Protein AF-0000000087148658 (afdb_homodimer)

Structure (mmCIF, N/CA/C/O backbone):
data_AF-0000000087148658-model_v1
#
loop_
_entity.id
_entity.type
_entity.pdbx_description
1 polymer 'TlpA family protein disulfide reductase'
#
loop_
_atom_site.group_PDB
_atom_site.id
_atom_site.type_symbol
_atom_site.label_atom_id
_atom_site.label_alt_id
_atom_site.label_comp_id
_atom_site.label_asym_id
_atom_site.label_entity_id
_atom_site.label_seq_id
_atom_site.pdbx_PDB_ins_code
_atom_site.Cartn_x
_atom_site.Cartn_y
_atom_site.Cartn_z
_atom_site.occupancy
_atom_site.B_iso_or_equiv
_atom_site.auth_seq_id
_atom_site.auth_comp_id
_atom_site.auth_asym_id
_atom_site.auth_atom_id
_atom_site.pdbx_PDB_model_num
ATOM 1 N N . MET A 1 1 ? 109.188 39.156 9.914 1 23.53 1 MET A N 1
ATOM 2 C CA . MET A 1 1 ? 108.938 38.531 8.625 1 23.53 1 MET A CA 1
ATOM 3 C C . MET A 1 1 ? 107.438 38.281 8.477 1 23.53 1 MET A C 1
ATOM 5 O O . MET A 1 1 ? 106.688 38.312 9.461 1 23.53 1 MET A O 1
ATOM 9 N N . PRO A 1 2 ? 106.938 37.406 7.441 1 28.38 2 PRO A N 1
ATOM 10 C CA . PRO A 1 2 ? 105.875 37.219 6.473 1 28.38 2 PRO A CA 1
ATOM 11 C C . PRO A 1 2 ? 104.625 36.5 7.074 1 28.38 2 PRO A C 1
ATOM 13 O O . PRO A 1 2 ? 104.75 35.344 7.516 1 28.38 2 PRO A O 1
ATOM 16 N N . SER A 1 3 ? 103.875 37.188 7.988 1 29.77 3 SER A N 1
ATOM 17 C CA . SER A 1 3 ? 102.625 36.812 8.656 1 29.77 3 SER A CA 1
ATOM 18 C C . SER A 1 3 ? 101.562 36.281 7.664 1 29.77 3 SER A C 1
ATOM 20 O O . SER A 1 3 ? 101.125 37.031 6.781 1 29.77 3 SER A O 1
ATOM 22 N N . ARG A 1 4 ? 101.75 35.031 7.32 1 24.62 4 ARG A N 1
ATOM 23 C CA . ARG A 1 4 ? 101.188 34.219 6.27 1 24.62 4 ARG A CA 1
ATOM 24 C C . ARG A 1 4 ? 99.688 34.438 6.203 1 24.62 4 ARG A C 1
ATOM 26 O O . ARG A 1 4 ? 99.062 34.875 7.172 1 24.62 4 ARG A O 1
ATOM 33 N N . GLN A 1 5 ? 98.75 33.656 5.41 1 23.39 5 GLN A N 1
ATOM 34 C CA . GLN A 1 5 ? 97.938 33.469 4.227 1 23.39 5 GLN A CA 1
ATOM 35 C C . GLN A 1 5 ? 96.5 33.219 4.613 1 23.39 5 GLN A C 1
ATOM 37 O O . GLN A 1 5 ? 95.562 33.625 3.895 1 23.39 5 GLN A O 1
ATOM 42 N N . ARG A 1 6 ? 96.062 32.469 5.832 1 26.97 6 ARG A N 1
ATOM 43 C CA . ARG A 1 6 ? 95.125 31.406 5.441 1 26.97 6 ARG A CA 1
ATOM 44 C C . ARG A 1 6 ? 93.812 31.969 4.988 1 26.97 6 ARG A C 1
ATOM 46 O O . ARG A 1 6 ? 93.25 32.906 5.605 1 26.97 6 ARG A O 1
ATOM 53 N N . ARG A 1 7 ? 93.062 31.406 3.859 1 26.7 7 ARG A N 1
ATOM 54 C CA . ARG A 1 7 ? 92.125 31.281 2.748 1 26.7 7 ARG A CA 1
ATOM 55 C C . ARG A 1 7 ? 90.75 31 3.25 1 26.7 7 ARG A C 1
ATOM 57 O O . ARG A 1 7 ? 90.438 29.875 3.664 1 26.7 7 ARG A O 1
ATOM 64 N N . LEU A 1 8 ? 90.125 31.781 4.199 1 27.83 8 LEU A N 1
ATOM 65 C CA . LEU A 1 8 ? 88.812 31.469 4.777 1 27.83 8 LEU A CA 1
ATOM 66 C C . LEU A 1 8 ? 87.75 31.328 3.688 1 27.83 8 LEU A C 1
ATOM 68 O O . LEU A 1 8 ? 87.375 32.312 3.055 1 27.83 8 LEU A O 1
ATOM 72 N N . LEU A 1 9 ? 87.938 30.297 2.748 1 26.67 9 LEU A N 1
ATOM 73 C CA . LEU A 1 9 ? 87.062 29.984 1.62 1 26.67 9 LEU A CA 1
ATOM 74 C C . LEU A 1 9 ? 85.688 29.672 2.098 1 26.67 9 LEU A C 1
ATOM 76 O O . LEU A 1 9 ? 85.438 28.703 2.846 1 26.67 9 LEU A O 1
ATOM 80 N N . LEU A 1 10 ? 84.812 30.641 2.529 1 32.16 10 LEU A N 1
ATOM 81 C CA . LEU A 1 10 ? 83.375 30.609 2.908 1 32.16 10 LEU A CA 1
ATOM 82 C C . LEU A 1 10 ? 82.562 29.938 1.829 1 32.16 10 LEU A C 1
ATOM 84 O O . LEU A 1 10 ? 82.5 30.391 0.688 1 32.16 10 LEU A O 1
ATOM 88 N N . GLY A 1 11 ? 82.438 28.531 1.827 1 26.48 11 GLY A N 1
ATOM 89 C CA . GLY A 1 11 ? 81.75 27.531 1.021 1 26.48 11 GLY A CA 1
ATOM 90 C C . GLY A 1 11 ? 80.312 27.844 0.807 1 26.48 11 GLY A C 1
ATOM 91 O O . GLY A 1 11 ? 79.625 28.297 1.724 1 26.48 11 GLY A O 1
ATOM 92 N N . ALA A 1 12 ? 79.75 28.031 -0.453 1 29.56 12 ALA A N 1
ATOM 93 C CA . ALA A 1 12 ? 78.625 28.344 -1.278 1 29.56 12 ALA A CA 1
ATOM 94 C C . ALA A 1 12 ? 77.562 27.266 -1.159 1 29.56 12 ALA A C 1
ATOM 96 O O . ALA A 1 12 ? 76.688 27.125 -2.041 1 29.56 12 ALA A O 1
ATOM 97 N N . ILE A 1 13 ? 77.312 26.484 -0.02 1 30.09 13 ILE A N 1
ATOM 98 C CA . ILE A 1 13 ? 76.438 25.297 -0.227 1 30.09 13 ILE A CA 1
ATOM 99 C C . ILE A 1 13 ? 75.062 25.719 -0.64 1 30.09 13 ILE A C 1
ATOM 101 O O . ILE A 1 13 ? 74.375 26.391 0.122 1 30.09 13 ILE A O 1
ATOM 105 N N . GLY A 1 14 ? 74.75 26.109 -1.916 1 28.41 14 GLY A N 1
ATOM 106 C CA . GLY A 1 14 ? 73.5 26.422 -2.535 1 28.41 14 GLY A CA 1
ATOM 107 C C . GLY A 1 14 ? 72.5 25.281 -2.463 1 28.41 14 GLY A C 1
ATOM 108 O O . GLY A 1 14 ? 72.688 24.25 -3.109 1 28.41 14 GLY A O 1
ATOM 109 N N . THR A 1 15 ? 72.125 24.766 -1.276 1 30.22 15 THR A N 1
ATOM 110 C CA . THR A 1 15 ? 71.188 23.625 -1.171 1 30.22 15 THR A CA 1
ATOM 111 C C . THR A 1 15 ? 69.938 23.844 -1.975 1 30.22 15 THR A C 1
ATOM 113 O O . THR A 1 15 ? 69.25 24.844 -1.779 1 30.22 15 THR A O 1
ATOM 116 N N . ALA A 1 16 ? 69.875 23.25 -3.191 1 28.77 16 ALA A N 1
ATOM 117 C CA . ALA A 1 16 ? 68.812 22.984 -4.18 1 28.77 16 ALA A CA 1
ATOM 118 C C . ALA A 1 16 ? 67.562 22.391 -3.52 1 28.77 16 ALA A C 1
ATOM 120 O O . ALA A 1 16 ? 67.625 21.281 -2.965 1 28.77 16 ALA A O 1
ATOM 121 N N . ILE A 1 17 ? 66.688 23.188 -2.852 1 32.25 17 ILE A N 1
ATOM 122 C CA . ILE A 1 17 ? 65.438 22.828 -2.26 1 32.25 17 ILE A CA 1
ATOM 123 C C . ILE A 1 17 ? 64.5 22.203 -3.32 1 32.25 17 ILE A C 1
ATOM 125 O O . ILE A 1 17 ? 64.188 22.859 -4.312 1 32.25 17 ILE A O 1
ATOM 129 N N . GLY A 1 18 ? 64.75 20.906 -3.711 1 27.28 18 GLY A N 1
ATOM 130 C CA . GLY A 1 18 ? 63.875 20.094 -4.566 1 27.28 18 GLY A CA 1
ATOM 131 C C . GLY A 1 18 ? 62.406 20.188 -4.195 1 27.28 18 GLY A C 1
ATOM 132 O O . GLY A 1 18 ? 62.062 20.297 -3.016 1 27.28 18 GLY A O 1
ATOM 133 N N . GLY A 1 19 ? 61.531 20.703 -5.121 1 29.55 19 GLY A N 1
ATOM 134 C CA . GLY A 1 19 ? 60.094 20.922 -5.293 1 29.55 19 GLY A CA 1
ATOM 135 C C . GLY A 1 19 ? 59.281 19.656 -5.117 1 29.55 19 GLY A C 1
ATOM 136 O O . GLY A 1 19 ? 59.375 18.734 -5.922 1 29.55 19 GLY A O 1
ATOM 137 N N . SER A 1 20 ? 59.219 19.016 -3.971 1 31.42 20 SER A N 1
ATOM 138 C CA . SER A 1 20 ? 58.344 17.859 -3.805 1 31.42 20 SER A CA 1
ATOM 139 C C . SER A 1 20 ? 56.938 18.188 -4.219 1 31.42 20 SER A C 1
ATOM 141 O O . SER A 1 20 ? 56.312 19.141 -3.715 1 31.42 20 SER A O 1
ATOM 143 N N . ILE A 1 21 ? 56.594 18.078 -5.539 1 32.38 21 ILE A N 1
ATOM 144 C CA . ILE A 1 21 ? 55.25 18.094 -6.047 1 32.38 21 ILE A CA 1
ATOM 145 C C . ILE A 1 21 ? 54.375 17.141 -5.227 1 32.38 21 ILE A C 1
ATOM 147 O O . ILE A 1 21 ? 54.719 15.953 -5.082 1 32.38 21 ILE A O 1
ATOM 151 N N . ALA A 1 22 ? 53.688 17.656 -4.215 1 31.97 22 ALA A N 1
ATOM 152 C CA . ALA A 1 22 ? 52.562 17.109 -3.459 1 31.97 22 ALA A CA 1
ATOM 153 C C . ALA A 1 22 ? 51.594 16.406 -4.383 1 31.97 22 ALA A C 1
ATOM 155 O O . ALA A 1 22 ? 51.031 17.016 -5.301 1 31.97 22 ALA A O 1
ATOM 156 N N . GLY A 1 23 ? 51.875 15.141 -4.828 1 30.88 23 GLY A N 1
ATOM 157 C CA . GLY A 1 23 ? 50.844 14.328 -5.469 1 30.88 23 GLY A CA 1
ATOM 158 C C . GLY A 1 23 ? 49.5 14.414 -4.789 1 30.88 23 GLY A C 1
ATOM 159 O O . GLY A 1 23 ? 49.406 14.414 -3.561 1 30.88 23 GLY A O 1
ATOM 160 N N . CYS A 1 24 ? 48.594 15.141 -5.406 1 32 24 CYS A N 1
ATOM 161 C CA . CYS A 1 24 ? 47.156 15.188 -5.094 1 32 24 CYS A CA 1
ATOM 162 C C . CYS A 1 24 ? 46.594 13.781 -4.863 1 32 24 CYS A C 1
ATOM 164 O O . CYS A 1 24 ? 46.656 12.93 -5.754 1 32 24 CYS A O 1
ATOM 166 N N . LEU A 1 25 ? 46.844 13.18 -3.668 1 32.34 25 LEU A N 1
ATOM 167 C CA . LEU A 1 25 ? 46.062 12 -3.291 1 32.34 25 LEU A CA 1
ATOM 168 C C . LEU A 1 25 ? 44.625 12.156 -3.705 1 32.34 25 LEU A C 1
ATOM 170 O O . LEU A 1 25 ? 43.969 13.125 -3.314 1 32.34 25 LEU A O 1
ATOM 174 N N . GLY A 1 26 ? 44.312 11.883 -4.977 1 34.19 26 GLY A N 1
ATOM 175 C CA . GLY A 1 26 ? 42.938 11.617 -5.355 1 34.19 26 GLY A CA 1
ATOM 176 C C . GLY A 1 26 ? 42.188 10.758 -4.348 1 34.19 26 GLY A C 1
ATOM 177 O O . GLY A 1 26 ? 42.625 9.648 -4.035 1 34.19 26 GLY A O 1
ATOM 178 N N . GLY A 1 27 ? 41.688 11.312 -3.27 1 34.91 27 GLY A N 1
ATOM 179 C CA . GLY A 1 27 ? 40.781 10.555 -2.414 1 34.91 27 GLY A CA 1
ATOM 18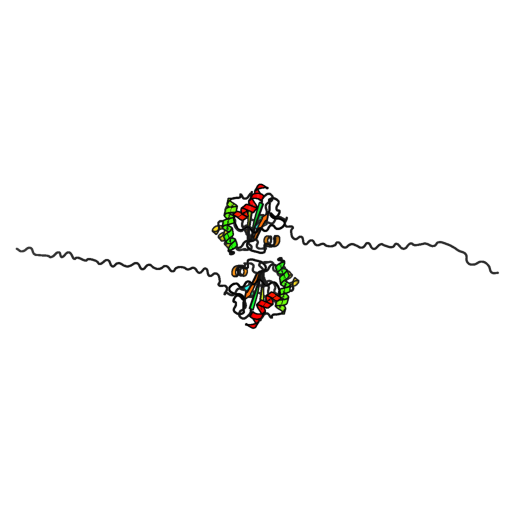0 C C . GLY A 1 27 ? 39.75 9.75 -3.191 1 34.91 27 GLY A C 1
ATOM 181 O O . GLY A 1 27 ? 39.406 10.109 -4.316 1 34.91 27 GLY A O 1
ATOM 182 N N . PRO A 1 28 ? 39.812 8.367 -3.033 1 34.81 28 PRO A N 1
ATOM 183 C CA . PRO A 1 28 ? 38.719 7.598 -3.676 1 34.81 28 PRO A CA 1
ATOM 184 C C . PRO A 1 28 ? 37.375 8.242 -3.516 1 34.81 28 PRO A C 1
ATOM 186 O O . PRO A 1 28 ? 37.125 8.969 -2.545 1 34.81 28 PRO A O 1
ATOM 189 N N . SER A 1 29 ? 36.875 8.797 -4.613 1 36.47 29 SER A N 1
ATOM 190 C CA . SER A 1 29 ? 35.438 9.062 -4.652 1 36.47 29 SER A CA 1
ATOM 191 C C . SER A 1 29 ? 34.625 7.906 -4.047 1 36.47 29 SER A C 1
ATOM 193 O O . SER A 1 29 ? 34.719 6.77 -4.523 1 36.47 29 SER A O 1
ATOM 195 N N . ALA A 1 30 ? 34.469 7.895 -2.756 1 33.44 30 ALA A N 1
ATOM 196 C CA . ALA A 1 30 ? 33.438 7.016 -2.207 1 33.44 30 ALA A CA 1
ATOM 197 C C . ALA A 1 30 ? 32.156 7.105 -3.018 1 33.44 30 ALA A C 1
ATOM 199 O O . ALA A 1 30 ? 31.391 8.062 -2.873 1 33.44 30 ALA A O 1
ATOM 200 N N . GLY A 1 31 ? 32.188 6.859 -4.32 1 34.28 31 GLY A N 1
ATOM 201 C CA . GLY A 1 31 ? 30.875 6.574 -4.852 1 34.28 31 GLY A CA 1
ATOM 202 C C . GLY A 1 31 ? 30.109 5.562 -4.023 1 34.28 31 GLY A C 1
ATOM 203 O O . GLY A 1 31 ? 30.469 4.383 -3.986 1 34.28 31 GLY A O 1
ATOM 204 N N . GLY A 1 32 ? 29.812 5.895 -2.844 1 34.09 32 GLY A N 1
ATOM 205 C CA . GLY A 1 32 ? 28.844 5.043 -2.18 1 34.09 32 GLY A CA 1
ATOM 206 C C . GLY A 1 32 ? 27.688 4.621 -3.086 1 34.09 32 GLY A C 1
ATOM 207 O O . GLY A 1 32 ? 26.875 5.453 -3.48 1 34.09 32 GLY A O 1
ATOM 208 N N . SER A 1 33 ? 27.891 3.678 -3.971 1 35.06 33 SER A N 1
ATOM 209 C CA . SER A 1 33 ? 26.75 2.963 -4.516 1 35.06 33 SER A CA 1
ATOM 210 C C . SER A 1 33 ? 25.75 2.607 -3.422 1 35.06 33 SER A C 1
ATOM 212 O O . SER A 1 33 ? 26.062 1.864 -2.492 1 35.06 33 SER A O 1
ATOM 214 N N . THR A 1 34 ? 25.031 3.486 -2.977 1 36.75 34 THR A N 1
ATOM 215 C CA . THR A 1 34 ? 23.891 2.945 -2.252 1 36.75 34 THR A CA 1
ATOM 216 C C . THR A 1 34 ? 23.406 1.652 -2.898 1 36.75 34 THR A C 1
ATOM 218 O O . THR A 1 34 ? 23.047 1.639 -4.078 1 36.75 34 THR A O 1
ATOM 221 N N . ASP A 1 35 ? 24.016 0.509 -2.715 1 35.97 35 ASP A N 1
ATOM 222 C CA . ASP A 1 35 ? 23.547 -0.838 -3.018 1 35.97 35 ASP A CA 1
ATOM 223 C C . ASP A 1 35 ? 22.031 -0.939 -2.848 1 35.97 35 ASP A C 1
ATOM 225 O O . ASP A 1 35 ? 21.531 -1.084 -1.728 1 35.97 35 ASP A O 1
ATOM 229 N N . THR A 1 36 ? 21.266 -0.006 -3.326 1 41.81 36 THR A N 1
ATOM 230 C CA . THR A 1 36 ? 19.891 -0.479 -3.529 1 41.81 36 THR A CA 1
ATOM 231 C C . THR A 1 36 ? 19.891 -1.931 -4 1 41.81 36 THR A C 1
ATOM 233 O O . THR A 1 36 ? 20.609 -2.285 -4.941 1 41.81 36 THR A O 1
ATOM 236 N N . GLY A 1 37 ? 19.906 -2.904 -3.18 1 43.38 37 GLY A N 1
ATOM 237 C CA . GLY A 1 37 ? 19.734 -4.262 -3.666 1 43.38 37 GLY A CA 1
ATOM 238 C C . GLY A 1 37 ? 19.25 -4.324 -5.105 1 43.38 37 GLY A C 1
ATOM 239 O O . GLY A 1 37 ? 18.344 -3.598 -5.492 1 43.38 37 GLY A O 1
ATOM 240 N N . THR A 1 38 ? 20.094 -4.602 -6.074 1 52.31 38 THR A N 1
ATOM 241 C CA . THR A 1 38 ? 19.781 -4.832 -7.48 1 52.31 38 THR A CA 1
ATOM 242 C C . THR A 1 38 ? 18.578 -5.758 -7.629 1 52.31 38 THR A C 1
ATOM 244 O O . THR A 1 38 ? 18.359 -6.645 -6.797 1 52.31 38 THR A O 1
ATOM 247 N N . ASP A 1 39 ? 17.547 -5.32 -8.375 1 62.59 39 ASP A N 1
ATOM 248 C CA . ASP A 1 39 ? 16.391 -6.113 -8.789 1 62.59 39 ASP A CA 1
ATOM 249 C C . ASP A 1 39 ? 16.781 -7.574 -9.008 1 62.59 39 ASP A C 1
ATOM 251 O O . ASP A 1 39 ? 15.914 -8.445 -9.102 1 62.59 39 ASP A O 1
ATOM 255 N N . ASP A 1 40 ? 18.094 -7.848 -8.789 1 71.69 40 ASP A N 1
ATOM 256 C CA . ASP A 1 40 ? 18.469 -9.188 -9.219 1 71.69 40 ASP A CA 1
ATOM 257 C C . ASP A 1 40 ? 18.734 -10.102 -8.023 1 71.69 40 ASP A C 1
ATOM 259 O O . ASP A 1 40 ? 18.859 -11.312 -8.18 1 71.69 40 ASP A O 1
ATOM 263 N N . GLU A 1 41 ? 18.766 -9.531 -6.879 1 82.94 41 GLU A N 1
ATOM 264 C CA . GLU A 1 41 ? 18.953 -10.383 -5.711 1 82.94 41 GLU A CA 1
ATOM 265 C C . GLU A 1 41 ? 17.672 -11.125 -5.355 1 82.94 41 GLU A C 1
ATOM 267 O O . GLU A 1 41 ? 16.594 -10.539 -5.348 1 82.94 41 GLU A O 1
ATOM 272 N N . PRO A 1 42 ? 17.906 -12.43 -5.156 1 93.62 42 PRO A N 1
ATOM 273 C CA . PRO A 1 42 ? 16.719 -13.188 -4.801 1 93.62 42 PRO A CA 1
ATOM 274 C C . PRO A 1 42 ? 16.031 -12.68 -3.531 1 93.62 42 PRO A C 1
ATOM 276 O O . PRO A 1 42 ? 16.719 -12.289 -2.578 1 93.62 42 PRO A O 1
ATOM 279 N N . LEU A 1 43 ? 14.773 -12.523 -3.551 1 97.38 43 LEU A N 1
ATOM 280 C CA . LEU A 1 43 ? 13.961 -12.133 -2.408 1 97.38 43 LEU A CA 1
ATOM 281 C C . LEU A 1 43 ? 12.977 -13.234 -2.033 1 97.38 43 LEU A C 1
ATOM 283 O O . LEU A 1 43 ? 12.297 -13.789 -2.902 1 97.38 43 LEU A O 1
ATOM 287 N N . SER A 1 44 ? 12.977 -13.633 -0.734 1 98.44 44 SER A N 1
ATOM 288 C CA . SER A 1 44 ? 12.039 -14.609 -0.185 1 98.44 44 SER A CA 1
ATOM 289 C C . SER A 1 44 ? 11.25 -14.016 0.981 1 98.44 44 SER A C 1
ATOM 291 O O . SER A 1 44 ? 11.773 -13.195 1.736 1 98.44 44 SER A O 1
ATOM 293 N N . LEU A 1 45 ? 10.023 -14.359 1.059 1 98.56 45 LEU A N 1
ATOM 294 C CA . LEU A 1 45 ? 9.133 -13.898 2.119 1 98.56 45 LEU A CA 1
ATOM 295 C C . LEU A 1 45 ? 8.406 -15.07 2.77 1 98.56 45 LEU A C 1
ATOM 297 O O . LEU A 1 45 ? 8.258 -16.125 2.156 1 98.56 45 LEU A O 1
ATOM 301 N N . PRO A 1 46 ? 7.992 -14.883 4.016 1 98 46 PRO A N 1
ATOM 302 C CA . PRO A 1 46 ? 7.352 -16 4.715 1 98 46 PRO A CA 1
ATOM 303 C C . PRO A 1 46 ? 5.957 -16.312 4.176 1 98 46 PRO A C 1
ATOM 305 O O . PRO A 1 46 ? 5.176 -15.398 3.902 1 98 46 PRO A O 1
ATOM 308 N N . SER A 1 47 ? 5.648 -17.594 4 1 98.19 47 SER A N 1
ATOM 309 C CA . SER A 1 47 ? 4.316 -18.047 3.594 1 98.19 47 SER A CA 1
ATOM 310 C C . SER A 1 47 ? 3.279 -17.719 4.664 1 98.19 47 SER A C 1
ATOM 312 O O . SER A 1 47 ? 3.535 -17.906 5.855 1 98.19 47 SER A O 1
ATOM 314 N N . ALA A 1 48 ? 2.176 -17.203 4.242 1 96.88 48 ALA A N 1
ATOM 315 C CA . ALA A 1 48 ? 1.08 -16.922 5.164 1 96.88 48 ALA A CA 1
ATOM 316 C C . ALA A 1 48 ? 0.217 -18.156 5.391 1 96.88 48 ALA A C 1
ATOM 318 O O . ALA A 1 48 ? -0.39 -18.312 6.453 1 96.88 48 ALA A O 1
ATOM 319 N N . VAL A 1 49 ? 0.119 -18.938 4.379 1 94.75 49 VAL A N 1
ATOM 320 C CA . VAL A 1 49 ? -0.726 -20.141 4.41 1 94.75 49 VAL A CA 1
ATOM 321 C C . VAL A 1 49 ? 0.121 -21.375 4.145 1 94.75 49 VAL A C 1
ATOM 323 O O . VAL A 1 49 ? 0.812 -21.453 3.125 1 94.75 49 VAL A O 1
ATOM 326 N N . THR A 1 50 ? 0.079 -22.359 4.984 1 89.44 50 THR A N 1
ATOM 327 C CA . THR A 1 50 ? 0.953 -23.516 4.891 1 89.44 50 THR A CA 1
ATOM 328 C C . THR A 1 50 ? 0.138 -24.812 4.887 1 89.44 50 THR A C 1
ATOM 330 O O . THR A 1 50 ? 0.661 -25.891 5.199 1 89.44 50 THR A O 1
ATOM 333 N N . ARG A 1 51 ? -0.892 -24.797 4.375 1 87.38 51 ARG A N 1
ATOM 334 C CA . ARG A 1 51 ? -1.733 -26 4.355 1 87.38 51 ARG A CA 1
ATOM 335 C C . ARG A 1 51 ? -1.708 -26.656 2.984 1 87.38 51 ARG A C 1
ATOM 337 O O . ARG A 1 51 ? -1.481 -26 1.971 1 87.38 51 ARG A O 1
ATOM 344 N N . GLY A 1 52 ? -1.868 -27.953 2.994 1 89 52 GLY A N 1
ATOM 345 C CA . GLY A 1 52 ? -1.899 -28.703 1.74 1 89 52 GLY A CA 1
ATOM 346 C C . GLY A 1 52 ? -0.577 -28.672 0.998 1 89 52 GLY A C 1
ATOM 347 O O . GLY A 1 52 ? 0.472 -28.953 1.577 1 89 52 GLY A O 1
ATOM 348 N N . GLU A 1 53 ? -0.698 -28.266 -0.349 1 90.19 53 GLU A N 1
ATOM 349 C CA . GLU A 1 53 ? 0.487 -28.266 -1.202 1 90.19 53 GLU A CA 1
ATOM 350 C C . GLU A 1 53 ? 1.198 -26.906 -1.146 1 90.19 53 GLU A C 1
ATOM 352 O O . GLU A 1 53 ? 2.201 -26.703 -1.832 1 90.19 53 GLU A O 1
ATOM 357 N N . LEU A 1 54 ? 0.695 -26.062 -0.334 1 94.75 54 LEU A N 1
ATOM 358 C CA . LEU A 1 54 ? 1.315 -24.75 -0.224 1 94.75 54 LEU A CA 1
ATOM 359 C C . LEU A 1 54 ? 2.59 -24.812 0.612 1 94.75 54 LEU A C 1
ATOM 361 O O . LEU A 1 54 ? 2.684 -25.625 1.544 1 94.75 54 LEU A O 1
ATOM 365 N N . PRO A 1 55 ? 3.559 -24.031 0.237 1 93.5 55 PRO A N 1
ATOM 366 C CA . PRO A 1 55 ? 4.867 -24.109 0.894 1 93.5 55 PRO A CA 1
ATOM 367 C C . PRO A 1 55 ? 4.812 -23.703 2.361 1 93.5 55 PRO A C 1
ATOM 369 O O . PRO A 1 55 ? 3.982 -22.875 2.744 1 93.5 55 PRO A O 1
ATOM 372 N N . ASP A 1 56 ? 5.777 -24.344 3.059 1 92.44 56 ASP A N 1
ATOM 373 C CA . ASP A 1 56 ? 6.031 -23.938 4.438 1 92.44 56 ASP A CA 1
ATOM 374 C C . ASP A 1 56 ? 7.309 -23.109 4.543 1 92.44 56 ASP A C 1
ATOM 376 O O . ASP A 1 56 ? 8.25 -23.312 3.779 1 92.44 56 ASP A O 1
ATOM 380 N N . GLY A 1 57 ? 7.312 -22.109 5.266 1 94.56 57 GLY A N 1
ATOM 381 C CA . GLY A 1 57 ? 8.5 -21.297 5.434 1 94.56 57 GLY A CA 1
ATOM 382 C C . GLY A 1 57 ? 8.586 -20.141 4.445 1 94.56 57 GLY A C 1
ATOM 383 O O . GLY A 1 57 ? 7.586 -19.484 4.164 1 94.56 57 GLY A O 1
ATOM 384 N N . GLU A 1 58 ? 9.82 -19.969 3.91 1 97.12 58 GLU A N 1
ATOM 385 C CA . GLU A 1 58 ? 10.055 -18.844 3.006 1 97.12 58 GLU A CA 1
ATOM 386 C C . GLU A 1 58 ? 9.75 -19.219 1.562 1 97.12 58 GLU A C 1
ATOM 388 O O . GLU A 1 58 ? 10.055 -20.328 1.13 1 97.12 58 GLU A O 1
ATOM 393 N N . VAL A 1 59 ? 9.18 -18.375 0.846 1 98.06 59 VAL A N 1
ATOM 394 C CA . VAL A 1 59 ? 8.875 -18.547 -0.569 1 98.06 59 VAL A CA 1
ATOM 395 C C . VAL A 1 59 ? 9.711 -17.578 -1.401 1 98.06 59 VAL A C 1
ATOM 397 O O . VAL A 1 59 ? 9.672 -16.359 -1.177 1 98.06 59 VAL A O 1
ATOM 400 N N . ARG A 1 60 ? 10.477 -18.125 -2.316 1 97.62 60 ARG A N 1
ATOM 401 C CA . ARG A 1 60 ? 11.188 -17.281 -3.277 1 97.62 60 ARG A CA 1
ATOM 402 C C . ARG A 1 60 ? 10.211 -16.625 -4.25 1 97.62 60 ARG A C 1
ATOM 404 O O . ARG A 1 60 ? 9.344 -17.281 -4.816 1 97.62 60 ARG A O 1
ATOM 411 N N . LEU A 1 61 ? 10.391 -15.359 -4.523 1 98.5 61 LEU A N 1
ATOM 412 C CA . LEU A 1 61 ? 9.375 -14.633 -5.281 1 98.5 61 LEU A CA 1
ATOM 413 C C . LEU A 1 61 ? 9.555 -14.852 -6.781 1 98.5 61 LEU A C 1
ATOM 415 O O . LEU A 1 61 ? 8.578 -14.906 -7.527 1 98.5 61 LEU A O 1
ATOM 419 N N . LYS A 1 62 ? 10.781 -14.938 -7.188 1 97.38 62 LYS A N 1
ATOM 420 C CA . LYS A 1 62 ? 11.102 -15.266 -8.57 1 97.38 62 LYS A CA 1
ATOM 421 C C . LYS A 1 62 ? 11.898 -16.562 -8.664 1 97.38 62 LYS A C 1
ATOM 423 O O . LYS A 1 62 ? 12.875 -16.75 -7.93 1 97.38 62 LYS A O 1
ATOM 428 N N . GLU A 1 63 ? 11.438 -17.344 -9.586 1 93.81 63 GLU A N 1
ATOM 429 C CA . GLU A 1 63 ? 12.125 -18.609 -9.781 1 93.81 63 GLU A CA 1
ATOM 430 C C . GLU A 1 63 ? 12.867 -18.641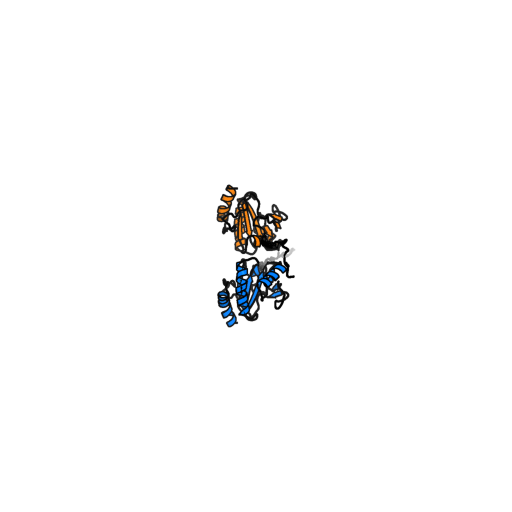 -11.117 1 93.81 63 GLU A C 1
ATOM 432 O O . GLU A 1 63 ? 12.281 -18.391 -12.164 1 93.81 63 GLU A O 1
ATOM 437 N N . SER A 1 64 ? 14.164 -18.875 -10.984 1 91.19 64 SER A N 1
ATOM 438 C CA . SER A 1 64 ? 14.961 -18.984 -12.203 1 91.19 64 SER A CA 1
ATOM 439 C C . SER A 1 64 ? 14.43 -20.078 -13.117 1 91.19 64 SER A C 1
ATOM 441 O O . SER A 1 64 ? 14.07 -21.156 -12.648 1 91.19 64 SER A O 1
ATOM 443 N N . GLY A 1 65 ? 14.32 -19.781 -14.414 1 95 65 GLY A N 1
ATOM 444 C CA . GLY A 1 65 ? 13.906 -20.766 -15.398 1 95 65 GLY A CA 1
ATOM 445 C C . GLY A 1 65 ? 12.406 -20.875 -15.539 1 95 65 GLY A C 1
ATOM 446 O O . GLY A 1 65 ? 11.906 -21.672 -16.344 1 95 65 GLY A O 1
ATOM 447 N N . THR A 1 66 ? 11.734 -20.141 -14.766 1 97.38 66 THR A N 1
ATOM 448 C CA . THR A 1 66 ? 10.281 -20.188 -14.758 1 97.38 66 THR A CA 1
ATOM 449 C C . THR A 1 66 ? 9.688 -18.781 -14.852 1 97.38 66 THR A C 1
ATOM 451 O O . THR A 1 66 ? 10.195 -17.859 -14.219 1 97.38 66 THR A O 1
ATOM 454 N N . VAL A 1 67 ? 8.641 -18.562 -15.711 1 98.31 67 VAL A N 1
ATOM 455 C CA . VAL A 1 67 ? 7.902 -17.297 -15.734 1 98.31 67 VAL A CA 1
ATOM 456 C C . VAL A 1 67 ? 7.312 -17.016 -14.352 1 98.31 67 VAL A C 1
ATOM 458 O O . VAL A 1 67 ? 6.785 -17.922 -13.703 1 98.31 67 VAL A O 1
ATOM 461 N N . SER A 1 68 ? 7.445 -15.82 -13.859 1 98.56 68 SER A N 1
ATOM 462 C CA . SER A 1 68 ? 6.945 -15.484 -12.531 1 98.56 68 SER A CA 1
ATOM 463 C C . SER A 1 68 ? 5.898 -14.383 -12.602 1 98.56 68 SER A C 1
ATOM 465 O O . SER A 1 68 ? 6.066 -13.398 -13.328 1 98.56 68 SER A O 1
ATOM 467 N N . LEU A 1 69 ? 4.828 -14.547 -11.914 1 98.81 69 LEU A N 1
ATOM 468 C CA . LEU A 1 69 ? 3.783 -13.555 -11.727 1 98.81 69 LEU A CA 1
ATOM 469 C C . LEU A 1 69 ? 3.623 -13.211 -10.25 1 98.81 69 LEU A C 1
ATOM 471 O O . LEU A 1 69 ? 3.295 -14.078 -9.438 1 98.81 69 LEU A O 1
ATOM 475 N N . LEU A 1 70 ? 3.914 -11.984 -9.891 1 98.88 70 LEU A N 1
ATOM 476 C CA . LEU A 1 70 ? 3.734 -11.477 -8.531 1 98.88 70 LEU A CA 1
ATOM 477 C C . LEU A 1 70 ? 2.506 -10.578 -8.445 1 98.88 70 LEU A C 1
ATOM 479 O O . LEU A 1 70 ? 2.33 -9.68 -9.266 1 98.88 70 LEU A O 1
ATOM 483 N N . ASN A 1 71 ? 1.715 -10.875 -7.516 1 98.88 71 ASN A N 1
ATOM 484 C CA . ASN A 1 71 ? 0.486 -10.117 -7.281 1 98.88 71 ASN A CA 1
ATOM 485 C C . ASN A 1 71 ? 0.49 -9.453 -5.91 1 98.88 71 ASN A C 1
ATOM 487 O O . ASN A 1 71 ? 0.527 -10.133 -4.883 1 98.88 71 ASN A O 1
ATOM 491 N N . PHE A 1 72 ? 0.466 -8.172 -5.887 1 98.94 72 PHE A N 1
ATOM 492 C CA . PHE A 1 72 ? 0.322 -7.41 -4.648 1 98.94 72 PHE A CA 1
ATOM 493 C C . PHE A 1 72 ? -1.143 -7.09 -4.379 1 98.94 72 PHE A C 1
ATOM 495 O O . PHE A 1 72 ? -1.831 -6.531 -5.234 1 98.94 72 PHE A O 1
ATOM 502 N N . PHE A 1 73 ? -1.604 -7.465 -3.137 1 98.81 73 PHE A N 1
ATOM 503 C CA . PHE A 1 73 ? -3.029 -7.34 -2.861 1 98.81 73 PHE A CA 1
ATOM 504 C C . PHE A 1 73 ? -3.277 -7.121 -1.374 1 98.81 73 PHE A C 1
ATOM 506 O O . PHE A 1 73 ? -2.344 -7.168 -0.57 1 98.81 73 PHE A O 1
ATOM 513 N N . THR A 1 74 ? -4.492 -6.801 -1.004 1 98.56 74 THR A N 1
ATOM 514 C CA . THR A 1 74 ? -5.039 -6.902 0.343 1 98.56 74 THR A CA 1
ATOM 515 C C . THR A 1 74 ? -6.371 -7.648 0.33 1 98.56 74 THR A C 1
ATOM 517 O O . THR A 1 74 ? -7.02 -7.754 -0.712 1 98.56 74 THR A O 1
ATOM 520 N N . THR A 1 75 ? -6.754 -8.219 1.464 1 98.19 75 THR A N 1
ATOM 521 C CA . THR A 1 75 ? -7.941 -9.062 1.521 1 98.19 75 THR A CA 1
ATOM 522 C C . THR A 1 75 ? -9.211 -8.219 1.436 1 98.19 75 THR A C 1
ATOM 524 O O . THR A 1 75 ? -10.273 -8.727 1.075 1 98.19 75 THR A O 1
ATOM 527 N N . TRP A 1 76 ? -9.102 -6.914 1.684 1 96.06 76 TRP A N 1
ATOM 528 C CA . TRP A 1 76 ? -10.273 -6.051 1.729 1 96.06 76 TRP A CA 1
ATOM 529 C C . TRP A 1 76 ? -10.359 -5.176 0.482 1 96.06 76 TRP A C 1
ATOM 531 O O . TRP A 1 76 ? -11.219 -4.297 0.387 1 96.06 76 TRP A O 1
ATOM 541 N N . CYS A 1 77 ? -9.523 -5.387 -0.381 1 97.12 77 CYS A N 1
ATOM 542 C CA . CYS A 1 77 ? -9.555 -4.652 -1.64 1 97.12 77 CYS A CA 1
ATOM 543 C C . CYS A 1 77 ? -10.492 -5.32 -2.639 1 97.12 77 CYS A C 1
ATOM 545 O O . CYS A 1 77 ? -10.234 -6.441 -3.082 1 97.12 77 CYS A O 1
ATOM 547 N N . LYS A 1 78 ? -11.453 -4.652 -3.104 1 96.44 78 LYS A N 1
ATOM 548 C CA . LYS A 1 78 ? -12.5 -5.258 -3.926 1 96.44 78 LYS A CA 1
ATOM 549 C C . LYS A 1 78 ? -11.945 -5.711 -5.273 1 96.44 78 LYS A C 1
ATOM 551 O O . LYS A 1 78 ? -12.203 -6.836 -5.707 1 96.44 78 LYS A O 1
ATOM 556 N N . PRO A 1 79 ? -11.188 -4.855 -6.004 1 97.81 79 PRO A N 1
ATOM 557 C CA . PRO A 1 79 ? -10.617 -5.371 -7.25 1 97.81 79 PRO A CA 1
ATOM 558 C C . PRO A 1 79 ? -9.688 -6.555 -7.023 1 97.81 79 PRO A C 1
ATOM 560 O O . PRO A 1 79 ? -9.586 -7.441 -7.879 1 97.81 79 PRO A O 1
ATOM 563 N N . CYS A 1 80 ? -9.023 -6.586 -5.91 1 98.56 80 CYS A N 1
ATOM 564 C CA . CYS A 1 80 ? -8.172 -7.719 -5.562 1 98.56 80 CYS A CA 1
ATOM 565 C C . CYS A 1 80 ? -8.984 -8.992 -5.414 1 98.56 80 CYS A C 1
ATOM 567 O O . CYS A 1 80 ? -8.594 -10.047 -5.914 1 98.56 80 CYS A O 1
ATOM 569 N N . GLN A 1 81 ? -10.117 -8.828 -4.762 1 98.38 81 GLN A N 1
ATOM 570 C CA . GLN A 1 81 ? -11.031 -9.953 -4.605 1 98.38 81 GLN A CA 1
ATOM 571 C C . GLN A 1 81 ? -11.508 -10.469 -5.957 1 98.38 81 GLN A C 1
ATOM 573 O O . GLN A 1 81 ? -11.562 -11.68 -6.18 1 98.38 81 GLN A O 1
ATOM 578 N N . ARG A 1 82 ? -11.789 -9.609 -6.844 1 98 82 ARG A N 1
ATOM 579 C CA . ARG A 1 82 ? -12.281 -9.969 -8.172 1 98 82 ARG A CA 1
ATOM 580 C C . ARG A 1 82 ? -11.227 -10.742 -8.953 1 98 82 ARG A C 1
ATOM 582 O O . ARG A 1 82 ? -11.555 -11.625 -9.75 1 98 82 ARG A O 1
ATOM 589 N N . GLU A 1 83 ? -9.992 -10.406 -8.719 1 98.56 83 GLU A N 1
ATOM 590 C CA . GLU A 1 83 ? -8.914 -11.039 -9.477 1 98.56 83 GLU A CA 1
ATOM 591 C C . GLU A 1 83 ? -8.719 -12.492 -9.047 1 98.56 83 GLU A C 1
ATOM 593 O O . GLU A 1 83 ? -8.109 -13.281 -9.773 1 98.56 83 GLU A O 1
ATOM 598 N N . MET A 1 84 ? -9.25 -12.859 -7.871 1 98.69 84 MET A N 1
ATOM 599 C CA . MET A 1 84 ? -9.008 -14.203 -7.348 1 98.69 84 MET A CA 1
ATOM 600 C C . MET A 1 84 ? -9.57 -15.258 -8.289 1 98.69 84 MET A C 1
ATOM 602 O O . MET A 1 84 ? -8.938 -16.297 -8.516 1 98.69 84 MET A O 1
ATOM 606 N N . SER A 1 85 ? -10.719 -15.016 -8.875 1 98.69 85 SER A N 1
ATOM 607 C CA . SER A 1 85 ? -11.289 -15.984 -9.797 1 98.69 85 SER A CA 1
ATOM 608 C C . SER A 1 85 ? -10.438 -16.109 -11.055 1 98.69 85 SER A C 1
ATOM 610 O O . SER A 1 85 ? -10.305 -17.219 -11.609 1 98.69 85 SER A O 1
ATOM 612 N N . GLU A 1 86 ? -9.891 -15.031 -11.547 1 98.81 86 GLU A N 1
ATOM 613 C CA . GLU A 1 86 ? -9.023 -15.039 -12.719 1 98.81 86 GLU A CA 1
ATOM 614 C C . GLU A 1 86 ? -7.715 -15.766 -12.445 1 98.81 86 GLU A C 1
ATOM 616 O O . GLU A 1 86 ? -7.211 -16.5 -13.297 1 98.81 86 GLU A O 1
ATOM 621 N N . PHE A 1 87 ? -7.184 -15.609 -11.258 1 98.81 87 PHE A N 1
ATOM 622 C CA . PHE A 1 87 ? -5.949 -16.281 -10.867 1 98.81 87 PHE A CA 1
ATOM 623 C C . PHE A 1 87 ? -6.18 -17.781 -10.703 1 98.81 87 PHE A C 1
ATOM 625 O O . PHE A 1 87 ? -5.297 -18.594 -11 1 98.81 87 PHE A O 1
ATOM 632 N N . ARG A 1 88 ? -7.328 -18.188 -10.219 1 98.62 88 ARG A N 1
ATOM 633 C CA . ARG A 1 88 ? -7.652 -19.609 -10.141 1 98.62 88 ARG A CA 1
ATOM 634 C C . ARG A 1 88 ? -7.641 -20.25 -11.523 1 98.62 88 ARG A C 1
ATOM 636 O O . ARG A 1 88 ? -7.117 -21.344 -11.695 1 98.62 88 ARG A O 1
ATOM 643 N N . LYS A 1 89 ? -8.242 -19.516 -12.484 1 98.75 89 LYS A N 1
ATOM 644 C CA . LYS A 1 89 ? -8.211 -20 -13.859 1 98.75 89 LYS A CA 1
ATOM 645 C C . LYS A 1 89 ? -6.777 -20.109 -14.375 1 98.75 89 LYS A C 1
ATOM 647 O O . LYS A 1 89 ? -6.422 -21.078 -15.055 1 98.75 89 LYS A O 1
ATOM 652 N N . LEU A 1 90 ? -5.965 -19.094 -14.055 1 98.75 90 LEU A N 1
ATOM 653 C CA . LEU A 1 90 ? -4.574 -19.062 -14.492 1 98.75 90 LEU A CA 1
ATOM 654 C C . LEU A 1 90 ? -3.791 -20.219 -13.883 1 98.75 90 LEU A C 1
ATOM 656 O O . LEU A 1 90 ? -3.021 -20.891 -14.586 1 98.75 90 LEU A O 1
ATOM 660 N N . ARG A 1 91 ? -4.023 -20.438 -12.578 1 98.31 91 ARG A N 1
ATOM 661 C CA . ARG A 1 91 ? -3.338 -21.531 -11.898 1 98.31 91 ARG A CA 1
ATOM 662 C C . ARG A 1 91 ? -3.746 -22.875 -12.492 1 98.31 91 ARG A C 1
ATOM 664 O O . ARG A 1 91 ? -2.92 -23.781 -12.625 1 98.31 91 ARG A O 1
ATOM 671 N N . ALA A 1 92 ? -4.953 -23.016 -12.859 1 98.06 92 ALA A N 1
ATOM 672 C CA . ALA A 1 92 ? -5.449 -24.25 -13.469 1 98.06 92 ALA A CA 1
ATOM 673 C C . ALA A 1 92 ? -4.836 -24.469 -14.844 1 98.06 92 ALA A C 1
ATOM 675 O O . ALA A 1 92 ? -4.637 -25.594 -15.273 1 98.06 92 ALA A O 1
ATOM 676 N N . ALA A 1 93 ? -4.516 -23.438 -15.516 1 98.5 93 ALA A N 1
ATOM 677 C CA . ALA A 1 93 ? -4.051 -23.5 -16.906 1 98.5 93 ALA A CA 1
ATOM 678 C C . ALA A 1 93 ? -2.547 -23.734 -16.969 1 98.5 93 ALA A C 1
ATOM 680 O O . ALA A 1 93 ? -2.037 -24.25 -17.953 1 98.5 93 ALA A O 1
ATOM 681 N N . TYR A 1 94 ? -1.783 -23.328 -15.906 1 98.56 94 TYR A N 1
ATOM 682 C CA . TYR A 1 94 ? -0.328 -23.422 -15.914 1 98.56 94 TYR A CA 1
ATOM 683 C C . TYR A 1 94 ? 0.172 -24.141 -14.656 1 98.56 94 TYR A C 1
ATOM 685 O O . TYR A 1 94 ? -0.173 -23.75 -13.539 1 98.56 94 TYR A O 1
ATOM 693 N N . GLU A 1 95 ? 1.004 -25.109 -14.852 1 97.06 95 GLU A N 1
ATOM 694 C CA . GLU A 1 95 ? 1.642 -25.781 -13.719 1 97.06 95 GLU A CA 1
ATOM 695 C C . GLU A 1 95 ? 2.66 -24.875 -13.039 1 97.06 95 GLU A C 1
ATOM 697 O O . GLU A 1 95 ? 3.156 -23.922 -13.648 1 97.06 95 GLU A O 1
ATOM 702 N N . PRO A 1 96 ? 2.994 -25.203 -11.789 1 96.75 96 PRO A N 1
ATOM 703 C CA . PRO A 1 96 ? 3.914 -24.344 -11.031 1 96.75 96 PRO A CA 1
ATOM 704 C C . PRO A 1 96 ? 5.289 -24.234 -11.688 1 96.75 96 PRO A C 1
ATOM 706 O O . PRO A 1 96 ? 5.969 -23.219 -11.539 1 96.75 96 PRO A O 1
ATOM 709 N N . ASP A 1 97 ? 5.684 -25.188 -12.461 1 96.38 97 ASP A N 1
ATOM 710 C CA . ASP A 1 97 ? 7 -25.156 -13.094 1 96.38 97 ASP A CA 1
ATOM 711 C C . ASP A 1 97 ? 6.969 -24.359 -14.391 1 96.38 97 ASP A C 1
ATOM 713 O O . ASP A 1 97 ? 8.016 -24.047 -14.969 1 96.38 97 ASP A O 1
ATOM 717 N N . GLN A 1 98 ? 5.773 -24.062 -14.906 1 98.06 98 GLN A N 1
ATOM 718 C CA . GLN A 1 98 ? 5.605 -23.203 -16.062 1 98.06 98 GLN A CA 1
ATOM 719 C C . GLN A 1 98 ? 5.406 -21.75 -15.648 1 98.06 98 GLN A C 1
ATOM 721 O O . GLN A 1 98 ? 5.93 -20.828 -16.281 1 98.06 98 GLN A O 1
ATOM 726 N N . LEU A 1 99 ? 4.633 -21.609 -14.633 1 98.69 99 LEU A N 1
ATOM 727 C CA . LEU A 1 99 ? 4.293 -20.281 -14.109 1 98.69 99 LEU A CA 1
ATOM 728 C C . LEU A 1 99 ? 4.371 -20.266 -12.586 1 98.69 99 LEU A C 1
ATOM 730 O O . LEU A 1 99 ? 3.543 -20.891 -11.914 1 98.69 99 LEU A O 1
ATOM 734 N N . HIS A 1 100 ? 5.375 -19.625 -12.062 1 98.44 100 HIS A N 1
ATOM 735 C CA . HIS A 1 100 ? 5.512 -19.375 -10.633 1 98.44 100 HIS A CA 1
ATOM 736 C C . HIS A 1 100 ? 4.691 -18.172 -10.195 1 98.44 100 HIS A C 1
ATOM 738 O O . 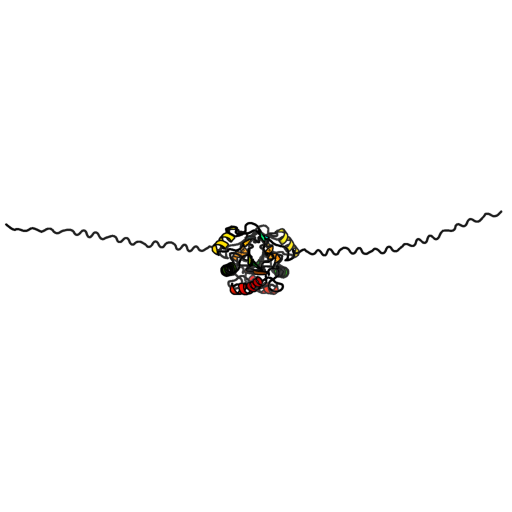HIS A 1 100 ? 5.074 -17.031 -10.461 1 98.44 100 HIS A O 1
ATOM 744 N N . MET A 1 101 ? 3.549 -18.406 -9.539 1 98.69 101 MET A N 1
ATOM 745 C CA . MET A 1 101 ? 2.65 -17.359 -9.055 1 98.69 101 MET A CA 1
ATOM 746 C C . MET A 1 101 ? 2.797 -17.188 -7.547 1 98.69 101 MET A C 1
ATOM 748 O O . MET A 1 101 ? 2.801 -18.156 -6.797 1 98.69 101 MET A O 1
ATOM 752 N N . VAL A 1 102 ? 2.957 -15.945 -7.137 1 98.88 102 VAL A N 1
ATOM 753 C CA . VAL A 1 102 ? 2.984 -15.633 -5.711 1 98.88 102 VAL A CA 1
ATOM 754 C C . VAL A 1 102 ? 2.139 -14.383 -5.438 1 98.88 102 VAL A C 1
ATOM 756 O O . VAL A 1 102 ? 2.314 -13.352 -6.094 1 98.88 102 VAL A O 1
ATOM 759 N N . SER A 1 103 ? 1.192 -14.492 -4.527 1 98.94 103 SER A N 1
ATOM 760 C CA . SER A 1 103 ? 0.49 -13.312 -4.02 1 98.94 103 SER A CA 1
ATOM 761 C C . SER A 1 103 ? 1.165 -12.766 -2.77 1 98.94 103 SER A C 1
ATOM 763 O O . SER A 1 103 ? 1.617 -13.531 -1.914 1 98.94 103 SER A O 1
ATOM 765 N N . ILE A 1 104 ? 1.259 -11.461 -2.693 1 98.94 104 ILE A N 1
ATOM 766 C CA . ILE A 1 104 ? 2.021 -10.758 -1.663 1 98.94 104 ILE A CA 1
ATOM 767 C C . ILE A 1 104 ? 1.125 -9.75 -0.951 1 98.94 104 ILE A C 1
ATOM 769 O O . ILE A 1 104 ? 0.479 -8.922 -1.597 1 98.94 104 ILE A O 1
ATOM 773 N N . THR A 1 105 ? 1.029 -9.805 0.373 1 98.88 105 THR A N 1
ATOM 774 C CA . THR A 1 105 ? 0.2 -8.859 1.12 1 98.88 105 THR A CA 1
ATOM 775 C C . THR A 1 105 ? 0.983 -8.25 2.279 1 98.88 105 THR A C 1
ATOM 777 O O . THR A 1 105 ? 1.802 -8.93 2.904 1 98.88 105 THR A O 1
ATOM 780 N N . PRO A 1 106 ? 0.746 -6.973 2.539 1 98.38 106 PRO A N 1
ATOM 781 C CA . PRO A 1 106 ? 1.349 -6.363 3.727 1 98.38 106 PRO A CA 1
ATOM 782 C C . PRO A 1 106 ? 0.601 -6.707 5.012 1 98.38 106 PRO A C 1
ATOM 784 O O . PRO A 1 106 ? 1.045 -6.348 6.105 1 98.38 106 PRO A O 1
ATOM 787 N N . GLU A 1 107 ? -0.589 -7.32 4.914 1 97.94 107 GLU A N 1
ATOM 788 C CA . GLU A 1 107 ? -1.386 -7.676 6.082 1 97.94 107 GLU A CA 1
ATOM 789 C C . GLU A 1 107 ? -0.682 -8.734 6.93 1 97.94 107 GLU A C 1
ATOM 791 O O . GLU A 1 107 ? -0.404 -9.836 6.449 1 97.94 107 GLU A O 1
ATOM 796 N N . VAL A 1 108 ? -0.496 -8.422 8.219 1 96.62 108 VAL A N 1
ATOM 797 C CA . VAL A 1 108 ? 0.336 -9.289 9.047 1 96.62 108 VAL A CA 1
ATOM 798 C C . VAL A 1 108 ? -0.548 -10.234 9.859 1 96.62 108 VAL A C 1
ATOM 800 O O . VAL A 1 108 ? -0.045 -11.094 10.586 1 96.62 108 VAL A O 1
ATOM 803 N N . ASP A 1 109 ? -1.822 -10.117 9.711 1 96.12 109 ASP A N 1
ATOM 804 C CA . ASP A 1 109 ? -2.74 -11.047 10.352 1 96.12 109 ASP A CA 1
ATOM 805 C C . ASP A 1 109 ? -2.844 -12.352 9.555 1 96.12 109 ASP A C 1
ATOM 807 O O . ASP A 1 109 ? -3.674 -12.469 8.648 1 96.12 109 ASP A O 1
ATOM 811 N N . GLU A 1 110 ? -2.098 -13.344 9.961 1 95.81 110 GLU A N 1
ATOM 812 C CA . GLU A 1 110 ? -2.023 -14.602 9.219 1 95.81 110 GLU A CA 1
ATOM 813 C C . GLU A 1 110 ? -3.375 -15.305 9.195 1 95.81 110 GLU A C 1
ATOM 815 O O . GLU A 1 110 ? -3.734 -15.93 8.195 1 95.81 110 GLU A O 1
ATOM 820 N N . THR A 1 111 ? -4.062 -15.242 10.32 1 97.12 111 THR A N 1
ATOM 821 C CA . THR A 1 111 ? -5.367 -15.898 10.391 1 97.12 111 THR A CA 1
ATOM 822 C C . THR A 1 111 ? -6.32 -15.312 9.352 1 97.12 111 THR A C 1
ATOM 824 O O . THR A 1 111 ? -7.02 -16.047 8.656 1 97.12 111 THR A O 1
ATOM 827 N N . LEU A 1 112 ? -6.281 -14.008 9.211 1 97.25 112 LEU A N 1
ATOM 828 C CA . LEU A 1 112 ? -7.109 -13.32 8.227 1 97.25 112 LEU A CA 1
ATOM 829 C C . LEU A 1 112 ? -6.742 -13.75 6.812 1 97.25 112 LEU A C 1
ATOM 831 O O . LEU A 1 112 ? -7.625 -14.031 5.996 1 97.25 112 LEU A O 1
ATOM 835 N N . VAL A 1 113 ? -5.496 -13.828 6.535 1 98.31 113 VAL A N 1
ATOM 836 C CA . VAL A 1 113 ? -5.035 -14.188 5.199 1 98.31 113 VAL A CA 1
ATOM 837 C C . VAL A 1 113 ? -5.395 -15.641 4.906 1 98.31 113 VAL A C 1
ATOM 839 O O . VAL A 1 113 ? -5.82 -15.969 3.797 1 98.31 113 VAL A O 1
ATOM 842 N N . GLU A 1 114 ? -5.246 -16.516 5.898 1 97.44 114 GLU A N 1
ATOM 843 C CA . GLU A 1 114 ? -5.605 -17.922 5.738 1 97.44 114 GLU A CA 1
ATOM 844 C C . GLU A 1 114 ? -7.09 -18.094 5.426 1 97.44 114 GLU A C 1
ATOM 846 O O . GLU A 1 114 ? -7.465 -18.875 4.551 1 97.44 114 GLU A O 1
ATOM 851 N N . GLU A 1 115 ? -7.91 -17.375 6.164 1 98 115 GLU A N 1
ATOM 852 C CA . GLU A 1 115 ? -9.352 -17.438 5.934 1 98 115 GLU A CA 1
ATOM 853 C C . GLU A 1 115 ? -9.711 -16.938 4.535 1 98 115 GLU A C 1
ATOM 855 O O . GLU A 1 115 ? -10.539 -17.547 3.852 1 98 115 GLU A O 1
ATOM 860 N N . PHE A 1 116 ? -9.078 -15.852 4.184 1 98.81 116 PHE A N 1
ATOM 861 C CA . PHE A 1 116 ? -9.289 -15.32 2.844 1 98.81 116 PHE A CA 1
ATOM 862 C C . PHE A 1 116 ? -8.891 -16.344 1.785 1 98.81 116 PHE A C 1
ATOM 864 O O . PHE A 1 116 ? -9.625 -16.547 0.814 1 98.81 116 PHE A O 1
ATOM 871 N N . TRP A 1 117 ? -7.73 -16.906 1.893 1 98.31 117 TRP A N 1
ATOM 872 C CA . TRP A 1 117 ? -7.203 -17.844 0.918 1 98.31 117 TRP A CA 1
ATOM 873 C C . TRP A 1 117 ? -8.125 -19.062 0.788 1 98.31 117 TRP A C 1
ATOM 875 O O . TRP A 1 117 ? -8.32 -19.578 -0.312 1 98.31 117 TRP A O 1
ATOM 885 N N . ALA A 1 118 ? -8.68 -19.547 1.926 1 97.44 118 ALA A N 1
ATOM 886 C CA . ALA A 1 118 ? -9.641 -20.656 1.911 1 97.44 118 ALA A CA 1
ATOM 887 C C . ALA A 1 118 ? -10.938 -20.234 1.219 1 97.44 118 ALA A C 1
ATOM 889 O O . ALA A 1 118 ? -11.445 -20.969 0.36 1 97.44 118 ALA A O 1
ATOM 890 N N . GLU A 1 119 ? -11.43 -19.094 1.544 1 98 119 GLU A N 1
ATOM 891 C CA . GLU A 1 119 ? -12.688 -18.594 0.998 1 98 119 GLU A CA 1
ATOM 892 C C . GLU A 1 119 ? -12.609 -18.453 -0.52 1 98 119 GLU A C 1
ATOM 894 O O . GLU A 1 119 ? -13.555 -18.797 -1.228 1 98 119 GLU A O 1
ATOM 899 N N . TYR A 1 120 ? -11.461 -18 -0.979 1 98.12 120 TYR A N 1
ATOM 900 C CA . TYR A 1 120 ? -11.336 -17.703 -2.402 1 98.12 120 TYR A CA 1
ATOM 901 C C . TYR A 1 120 ? -10.602 -18.828 -3.125 1 98.12 120 TYR A C 1
ATOM 903 O O . TYR A 1 120 ? -10.25 -18.703 -4.297 1 98.12 120 TYR A O 1
ATOM 911 N N . GLU A 1 121 ? -10.266 -19.859 -2.428 1 97 121 GLU A N 1
ATOM 912 C CA . GLU A 1 121 ? -9.734 -21.109 -2.982 1 97 121 GLU A CA 1
ATOM 913 C C . GLU A 1 121 ? -8.398 -20.875 -3.67 1 97 121 GLU A C 1
ATOM 915 O O . GLU A 1 121 ? -8.18 -21.328 -4.793 1 97 121 GLU A O 1
ATOM 920 N N . GLY A 1 122 ? -7.555 -20.141 -2.965 1 97.69 122 GLY A N 1
ATOM 921 C CA . GLY A 1 122 ? -6.195 -19.984 -3.461 1 97.69 122 GLY A CA 1
ATOM 922 C C . GLY A 1 122 ? -5.375 -21.25 -3.367 1 97.69 122 GLY A C 1
ATOM 923 O O . GLY A 1 122 ? -5.363 -21.922 -2.326 1 97.69 122 GLY A O 1
ATOM 924 N N . THR A 1 123 ? -4.711 -21.625 -4.488 1 97.38 123 THR A N 1
ATOM 925 C CA . THR A 1 123 ? -3.932 -22.844 -4.484 1 97.38 123 THR A CA 1
ATOM 926 C C . THR A 1 123 ? -2.484 -22.578 -4.887 1 97.38 123 THR A C 1
ATOM 928 O O . THR A 1 123 ? -1.765 -23.484 -5.297 1 97.38 123 THR A O 1
ATOM 931 N N . TRP A 1 124 ? -2.09 -21.359 -4.875 1 98.19 124 TRP A N 1
ATOM 932 C CA . TRP A 1 124 ? -0.712 -20.938 -5.074 1 98.19 124 TRP A CA 1
ATOM 933 C C . TRP A 1 124 ? -0.188 -20.188 -3.848 1 98.19 124 TRP A C 1
ATOM 935 O O . TRP A 1 124 ? -0.96 -19.828 -2.957 1 98.19 124 TRP A O 1
ATOM 945 N N . PRO A 1 125 ? 1.1 -20.016 -3.662 1 98.62 125 PRO A N 1
ATOM 946 C CA . PRO A 1 125 ? 1.656 -19.406 -2.451 1 98.62 125 PRO A CA 1
ATOM 947 C C . PRO A 1 125 ? 1.171 -17.969 -2.236 1 98.62 125 PRO A C 1
ATOM 949 O O . PRO A 1 125 ? 1.025 -17.219 -3.197 1 98.62 125 PRO A O 1
ATOM 952 N N . VAL A 1 126 ? 0.925 -17.641 -0.995 1 98.88 126 VAL A N 1
ATOM 953 C CA . VAL A 1 126 ? 0.686 -16.281 -0.525 1 98.88 126 VAL A CA 1
ATOM 954 C C . VAL A 1 126 ? 1.644 -15.945 0.618 1 98.88 126 VAL A C 1
ATOM 956 O O . VAL A 1 126 ? 1.824 -16.75 1.535 1 98.88 126 VAL A O 1
ATOM 959 N N . VAL A 1 127 ? 2.303 -14.773 0.484 1 98.81 127 VAL A N 1
ATOM 960 C CA . VAL A 1 127 ? 3.359 -14.438 1.432 1 98.81 127 VAL A CA 1
ATOM 961 C C . VAL A 1 127 ? 3.039 -13.102 2.104 1 98.81 127 VAL A C 1
ATOM 963 O O . VAL A 1 127 ? 2.291 -12.289 1.556 1 98.81 127 VAL A O 1
ATOM 966 N N . ILE A 1 128 ? 3.613 -12.922 3.309 1 98.56 128 ILE A N 1
ATOM 967 C CA . ILE A 1 128 ? 3.457 -11.688 4.078 1 98.56 128 ILE A CA 1
ATOM 968 C C . ILE A 1 128 ? 4.668 -10.789 3.857 1 98.56 128 ILE A C 1
ATOM 970 O O . ILE A 1 128 ? 5.805 -11.188 4.098 1 98.56 128 ILE A O 1
ATOM 974 N N . ASP A 1 129 ? 4.383 -9.594 3.4 1 98.5 129 ASP A N 1
ATOM 975 C CA . ASP A 1 129 ? 5.402 -8.57 3.215 1 98.5 129 ASP A CA 1
ATOM 976 C C . ASP A 1 129 ? 5.297 -7.488 4.293 1 98.5 129 ASP A C 1
ATOM 978 O O . ASP A 1 129 ? 5.16 -6.305 3.982 1 98.5 129 ASP A O 1
ATOM 982 N N . GLY A 1 130 ? 5.473 -7.914 5.547 1 97 130 GLY A N 1
ATOM 983 C CA . GLY A 1 130 ? 5.258 -7.039 6.688 1 97 130 GLY A CA 1
ATOM 984 C C . GLY A 1 130 ? 6.207 -5.855 6.723 1 97 130 GLY A C 1
ATOM 985 O O . GLY A 1 130 ? 5.848 -4.777 7.199 1 97 130 GLY A O 1
ATOM 986 N N . ALA A 1 131 ? 7.379 -6.043 6.246 1 95.75 131 ALA A N 1
ATOM 987 C CA . ALA A 1 131 ? 8.375 -4.98 6.246 1 95.75 131 ALA A CA 1
ATOM 988 C C . ALA A 1 131 ? 8.375 -4.227 4.918 1 95.75 131 ALA A C 1
ATOM 990 O O . ALA A 1 131 ? 9.195 -3.328 4.703 1 95.75 131 ALA A O 1
ATOM 991 N N . LEU A 1 132 ? 7.535 -4.574 3.977 1 97.88 132 LEU A N 1
ATOM 992 C CA . LEU A 1 132 ? 7.332 -3.928 2.686 1 97.88 132 LEU A CA 1
ATOM 993 C C . LEU A 1 132 ? 8.578 -4.047 1.814 1 97.88 132 LEU A C 1
ATOM 995 O O . LEU A 1 132 ? 8.875 -3.148 1.025 1 97.88 132 LEU A O 1
ATOM 999 N N . GLU A 1 133 ? 9.328 -5.168 1.972 1 97.38 133 GLU A N 1
ATOM 1000 C CA . GLU A 1 133 ? 10.555 -5.359 1.202 1 97.38 133 GLU A CA 1
ATOM 1001 C C . GLU A 1 133 ? 10.25 -5.508 -0.287 1 97.38 133 GLU A C 1
ATOM 1003 O O . GLU A 1 133 ? 10.883 -4.859 -1.122 1 97.38 133 GLU A O 1
ATOM 1008 N N . ALA A 1 134 ? 9.344 -6.371 -0.617 1 98.31 134 ALA A N 1
ATOM 1009 C CA . ALA A 1 134 ? 8.977 -6.559 -2.02 1 98.31 134 ALA A CA 1
ATOM 1010 C C . ALA A 1 134 ? 8.32 -5.301 -2.584 1 98.31 134 ALA A C 1
ATOM 1012 O O . ALA A 1 134 ? 8.602 -4.902 -3.717 1 98.31 134 ALA A O 1
ATOM 1013 N N . THR A 1 135 ? 7.418 -4.707 -1.794 1 98.19 135 THR A N 1
ATOM 1014 C CA . THR A 1 135 ? 6.723 -3.486 -2.189 1 98.19 135 THR A CA 1
ATOM 1015 C C . THR A 1 135 ? 7.719 -2.391 -2.555 1 98.19 135 THR A C 1
ATOM 1017 O O . THR A 1 135 ? 7.586 -1.748 -3.598 1 98.19 135 THR A O 1
ATOM 1020 N N . GLU A 1 136 ? 8.719 -2.205 -1.698 1 96.75 136 GLU A N 1
ATOM 1021 C CA . GLU A 1 136 ? 9.75 -1.203 -1.942 1 96.75 136 GLU A CA 1
ATOM 1022 C C . GLU A 1 136 ? 10.594 -1.563 -3.164 1 96.75 136 GLU A C 1
ATOM 1024 O O . GLU A 1 136 ? 10.867 -0.71 -4.012 1 96.75 136 GLU A O 1
ATOM 1029 N N . ARG A 1 137 ? 10.922 -2.797 -3.293 1 96.19 137 ARG A N 1
ATOM 1030 C CA . ARG A 1 137 ? 11.82 -3.24 -4.355 1 96.19 137 ARG A CA 1
ATOM 1031 C C . ARG A 1 137 ? 11.242 -2.906 -5.73 1 96.19 137 ARG A C 1
ATOM 1033 O O . ARG A 1 137 ? 11.984 -2.512 -6.637 1 96.19 137 ARG A O 1
ATOM 1040 N N . TRP A 1 138 ? 9.969 -3.047 -5.867 1 96 138 TRP A N 1
ATOM 1041 C CA . TRP A 1 138 ? 9.398 -2.9 -7.199 1 96 138 TRP A CA 1
ATOM 1042 C C . TRP A 1 138 ? 8.422 -1.727 -7.25 1 96 138 TRP A C 1
ATOM 1044 O O . TRP A 1 138 ? 7.609 -1.625 -8.172 1 96 138 TRP A O 1
ATOM 1054 N N . ASN A 1 139 ? 8.438 -0.914 -6.242 1 95.06 139 ASN A N 1
ATOM 1055 C CA . ASN A 1 139 ? 7.586 0.266 -6.184 1 95.06 139 ASN A CA 1
ATOM 1056 C C . ASN A 1 139 ? 6.117 -0.093 -6.402 1 95.06 139 ASN A C 1
ATOM 1058 O O . ASN A 1 139 ? 5.43 0.54 -7.207 1 95.06 139 ASN A O 1
ATOM 1062 N N . ALA A 1 140 ? 5.707 -1.209 -5.801 1 97.06 140 ALA A N 1
ATOM 1063 C CA . ALA A 1 140 ? 4.312 -1.63 -5.891 1 97.06 140 ALA A CA 1
ATOM 1064 C C . ALA A 1 140 ? 3.428 -0.802 -4.965 1 97.06 140 ALA A C 1
ATOM 1066 O O . ALA A 1 140 ? 2.863 -1.327 -4.004 1 97.06 140 ALA A O 1
ATOM 1067 N N . ASN A 1 141 ? 3.125 0.391 -5.355 1 96.31 141 ASN A N 1
ATOM 1068 C CA . ASN A 1 141 ? 2.551 1.401 -4.473 1 96.31 141 ASN A CA 1
ATOM 1069 C C . ASN A 1 141 ? 1.028 1.438 -4.578 1 96.31 141 ASN A C 1
ATOM 1071 O O . ASN A 1 141 ? 0.393 2.391 -4.121 1 96.31 141 ASN A O 1
ATOM 1075 N N . ALA A 1 142 ? 0.452 0.43 -5.168 1 97.75 142 ALA A N 1
ATOM 1076 C CA . ALA A 1 142 ? -1 0.335 -5.293 1 97.75 142 ALA A CA 1
ATOM 1077 C C . ALA A 1 142 ? -1.459 -1.12 -5.258 1 97.75 142 ALA A C 1
ATOM 1079 O O . ALA A 1 142 ? -0.708 -2.023 -5.637 1 97.75 142 ALA A O 1
ATOM 1080 N N . TYR A 1 143 ? -2.709 -1.305 -4.742 1 98.19 143 TYR A N 1
ATOM 1081 C CA . TYR A 1 143 ? -3.354 -2.611 -4.816 1 98.19 143 TYR A CA 1
ATOM 1082 C C . TYR A 1 143 ? -4.559 -2.572 -5.746 1 98.19 143 TYR A C 1
ATOM 1084 O O . TYR A 1 143 ? -5.355 -1.63 -5.703 1 98.19 143 TYR A O 1
ATOM 1092 N N . PRO A 1 144 ? -4.66 -3.475 -6.641 1 98.62 144 PRO A N 1
ATOM 1093 C CA . PRO A 1 144 ? -3.672 -4.523 -6.902 1 98.62 144 PRO A CA 1
ATOM 1094 C C . PRO A 1 144 ? -2.543 -4.055 -7.816 1 98.62 144 PRO A C 1
ATOM 1096 O O . PRO A 1 144 ? -2.709 -3.084 -8.562 1 98.62 144 PRO A O 1
ATOM 1099 N N . THR A 1 145 ? -1.415 -4.555 -7.672 1 98.62 145 THR A N 1
ATOM 1100 C CA . THR A 1 145 ? -0.305 -4.461 -8.617 1 98.62 145 THR A CA 1
ATOM 1101 C C . THR A 1 145 ? 0.15 -5.852 -9.055 1 98.62 145 THR A C 1
ATOM 1103 O O . THR A 1 145 ? 0.335 -6.738 -8.219 1 98.62 145 THR A O 1
ATOM 1106 N N . ASN A 1 146 ? 0.232 -6.059 -10.359 1 98.81 146 ASN A N 1
ATOM 1107 C CA . ASN A 1 146 ? 0.709 -7.316 -10.922 1 98.81 146 ASN A CA 1
ATOM 1108 C C . ASN A 1 146 ? 2.029 -7.133 -11.664 1 98.81 146 ASN A C 1
ATOM 1110 O O . ASN A 1 146 ? 2.143 -6.27 -12.539 1 98.81 146 ASN A O 1
ATOM 1114 N N . LEU A 1 147 ? 2.998 -7.93 -11.289 1 98.62 147 LEU A N 1
ATOM 1115 C CA . LEU A 1 147 ? 4.297 -7.938 -11.945 1 98.62 147 LEU A CA 1
ATOM 1116 C C . LEU A 1 147 ? 4.523 -9.25 -12.688 1 98.62 147 LEU A C 1
ATOM 1118 O O . LEU A 1 147 ? 4.176 -10.32 -12.18 1 98.62 147 LEU A O 1
ATOM 1122 N N . LEU A 1 148 ? 5.082 -9.125 -13.883 1 98.56 148 LEU A N 1
ATOM 1123 C CA . LEU A 1 148 ? 5.344 -10.305 -14.703 1 98.56 148 LEU A CA 1
ATOM 1124 C C . LEU A 1 148 ? 6.797 -10.336 -15.164 1 98.56 148 LEU A C 1
ATOM 1126 O O . LEU A 1 148 ? 7.309 -9.336 -15.672 1 98.56 148 LEU A O 1
ATOM 1130 N N . PHE A 1 149 ? 7.43 -11.477 -14.93 1 97.75 149 PHE A N 1
ATOM 1131 C CA . PHE A 1 149 ? 8.82 -11.703 -15.305 1 97.75 149 PHE A CA 1
ATOM 1132 C C . PHE A 1 149 ? 8.945 -12.938 -16.188 1 97.75 149 PHE A C 1
ATOM 1134 O O . PHE A 1 149 ? 8.266 -13.938 -15.961 1 97.75 149 PHE A O 1
ATOM 1141 N N . ASP A 1 150 ? 9.883 -12.891 -17.125 1 96.88 150 ASP A N 1
ATOM 1142 C CA . ASP A 1 150 ? 10.133 -14.07 -17.953 1 96.88 150 ASP A CA 1
ATOM 1143 C C . ASP A 1 150 ? 11.008 -15.078 -17.219 1 96.88 150 ASP A C 1
ATOM 1145 O O . ASP A 1 150 ? 11.312 -14.898 -16.031 1 96.88 150 ASP A O 1
ATOM 1149 N N . ALA A 1 151 ? 11.352 -16.141 -17.906 1 96.06 151 ALA A N 1
ATOM 1150 C CA . ALA A 1 151 ? 12.062 -17.266 -17.281 1 96.06 151 ALA A CA 1
ATOM 1151 C C . ALA A 1 151 ? 13.477 -16.844 -16.875 1 96.06 151 ALA A C 1
ATOM 1153 O O . ALA A 1 151 ? 14.109 -17.516 -16.062 1 96.06 151 ALA A O 1
ATOM 1154 N N . ASP A 1 152 ? 13.984 -15.703 -17.391 1 94.06 152 ASP A N 1
ATOM 1155 C CA . ASP A 1 152 ? 15.305 -15.195 -17.047 1 94.06 152 ASP A CA 1
ATOM 1156 C C . ASP A 1 152 ? 15.219 -14.18 -15.914 1 94.06 152 ASP A C 1
ATOM 1158 O O . ASP A 1 152 ? 16.234 -13.625 -15.484 1 94.06 152 ASP A O 1
ATOM 1162 N N . GLY A 1 153 ? 14.016 -13.938 -15.461 1 94.81 153 GLY A N 1
ATOM 1163 C CA . GLY A 1 153 ? 13.836 -12.992 -14.375 1 94.81 153 GLY A CA 1
ATOM 1164 C C . GLY A 1 153 ? 13.766 -11.547 -14.836 1 94.81 153 GLY A C 1
ATOM 1165 O O . GLY A 1 153 ? 13.836 -10.625 -14.023 1 94.81 153 GLY A O 1
ATOM 1166 N N . LYS A 1 154 ? 13.625 -11.414 -16.156 1 94.31 154 LYS A N 1
ATOM 1167 C CA . LYS A 1 154 ? 13.523 -10.07 -16.703 1 94.31 154 LYS A CA 1
ATOM 1168 C C . LYS A 1 154 ? 12.062 -9.641 -16.844 1 94.31 154 LYS A C 1
ATOM 1170 O O . LYS A 1 154 ? 11.18 -10.477 -17.062 1 94.31 154 LYS A O 1
ATOM 1175 N N . PRO A 1 155 ? 11.836 -8.328 -16.766 1 96.12 155 PRO A N 1
ATOM 1176 C CA . PRO A 1 155 ? 10.461 -7.859 -16.984 1 96.12 155 PRO A CA 1
ATOM 1177 C C . PRO A 1 155 ? 9.891 -8.305 -18.328 1 96.12 155 PRO A C 1
ATOM 1179 O O . PRO A 1 155 ? 10.609 -8.32 -19.328 1 96.12 155 PRO A O 1
ATOM 1182 N N . ALA A 1 156 ? 8.633 -8.695 -18.281 1 92 156 ALA A N 1
ATOM 1183 C CA . ALA A 1 156 ? 7.996 -9.258 -19.469 1 92 156 ALA A CA 1
ATOM 1184 C C . ALA A 1 156 ? 7.816 -8.203 -20.562 1 92 156 ALA A C 1
ATOM 1186 O O . ALA A 1 156 ? 7.699 -8.523 -21.734 1 92 156 ALA A O 1
ATOM 1187 N N . SER A 1 157 ? 7.594 -6.969 -20.141 1 85.12 157 SER A N 1
ATOM 1188 C CA . SER A 1 157 ? 7.422 -5.891 -21.094 1 85.12 157 SER A CA 1
ATOM 1189 C C . SER A 1 157 ? 8.398 -4.75 -20.828 1 85.12 157 SER A C 1
ATOM 1191 O O . SER A 1 157 ? 8.164 -3.914 -19.953 1 85.12 157 SER A O 1
ATOM 1193 N N . GLY A 1 158 ? 9.461 -4.785 -21.656 1 84.06 158 GLY A N 1
ATOM 1194 C CA . GLY A 1 158 ? 10.391 -3.674 -21.531 1 84.06 158 GLY A CA 1
ATOM 1195 C C . GLY A 1 158 ? 11.133 -3.672 -20.203 1 84.06 158 GLY A C 1
ATOM 1196 O O . GLY A 1 158 ? 11.688 -4.691 -19.797 1 84.06 158 GLY A O 1
ATOM 1197 N N . ASP A 1 159 ? 11.07 -2.408 -19.531 1 88 159 ASP A N 1
ATOM 1198 C CA . ASP A 1 159 ? 11.867 -2.244 -18.312 1 88 159 ASP A CA 1
ATOM 1199 C C . ASP A 1 159 ? 10.977 -2.223 -17.078 1 88 159 ASP A C 1
ATOM 1201 O O . ASP A 1 159 ? 11.477 -2.205 -15.945 1 88 159 ASP A O 1
ATOM 1205 N N . ASP A 1 160 ? 9.766 -2.34 -17.266 1 92.44 160 ASP A N 1
ATOM 1206 C CA . ASP A 1 160 ? 8.82 -2.316 -16.156 1 92.44 160 ASP A CA 1
ATOM 1207 C C . ASP A 1 160 ? 8.07 -3.639 -16.047 1 92.44 160 ASP A C 1
ATOM 1209 O O . ASP A 1 160 ? 7.363 -4.035 -16.984 1 92.44 160 ASP A O 1
ATOM 1213 N N . PRO A 1 161 ? 8.203 -4.305 -14.984 1 97.25 161 PRO A N 1
ATOM 1214 C CA . PRO A 1 161 ? 7.535 -5.602 -14.859 1 97.25 161 PRO A CA 1
ATOM 1215 C C . PRO A 1 161 ? 6.027 -5.473 -14.633 1 97.25 161 PRO A C 1
ATOM 1217 O O . PRO A 1 161 ? 5.305 -6.469 -14.688 1 97.25 161 PRO A O 1
ATOM 1220 N N . GLU A 1 162 ? 5.594 -4.301 -14.312 1 97.69 162 GLU A N 1
ATOM 1221 C CA . GLU A 1 162 ? 4.172 -4.141 -14.031 1 97.69 162 GLU A CA 1
ATOM 1222 C C . GLU A 1 162 ? 3.33 -4.34 -15.289 1 97.69 162 GLU A C 1
ATOM 1224 O O . GLU A 1 162 ? 3.662 -3.809 -16.344 1 97.69 162 GLU A O 1
ATOM 1229 N N . VAL A 1 163 ? 2.264 -5.164 -15.156 1 97.69 163 VAL A N 1
ATOM 1230 C CA . VAL A 1 163 ? 1.324 -5.367 -16.25 1 97.69 163 VAL A CA 1
ATOM 1231 C C . VAL A 1 163 ? -0.068 -4.902 -15.836 1 97.69 163 VAL A C 1
ATOM 1233 O O . VAL A 1 163 ? -0.405 -4.918 -14.648 1 97.69 163 VAL A O 1
ATOM 1236 N N . ARG A 1 164 ? -0.9 -4.555 -16.781 1 95.62 164 ARG A N 1
ATOM 1237 C CA . ARG A 1 164 ? -2.219 -3.984 -16.516 1 95.62 164 ARG A CA 1
ATOM 1238 C C . ARG A 1 164 ? -3.303 -5.055 -16.594 1 95.62 164 ARG A C 1
ATOM 1240 O O . ARG A 1 164 ? -4.48 -4.77 -16.375 1 95.62 164 ARG A O 1
ATOM 1247 N N . ALA A 1 165 ? -2.996 -6.336 -16.859 1 97.56 165 ALA A N 1
ATOM 1248 C CA . ALA A 1 165 ? -3.939 -7.445 -16.969 1 97.56 165 ALA A CA 1
ATOM 1249 C C . ALA A 1 165 ? -4.762 -7.594 -15.688 1 97.56 165 ALA A C 1
ATOM 1251 O O . ALA A 1 165 ? -4.234 -7.445 -14.578 1 97.56 165 ALA A O 1
ATOM 1252 N N . ARG A 1 166 ? -6.051 -7.941 -15.891 1 97.94 166 ARG A N 1
ATOM 1253 C CA . ARG A 1 166 ? -6.961 -8.125 -14.758 1 97.94 166 ARG A CA 1
ATOM 1254 C C . ARG A 1 166 ? -7.805 -9.383 -14.938 1 97.94 166 ARG A C 1
ATOM 1256 O O . ARG A 1 166 ? -8.375 -9.898 -13.977 1 97.94 166 ARG A O 1
ATOM 1263 N N . THR A 1 167 ? -7.848 -9.805 -16.172 1 98.38 167 THR A N 1
ATOM 1264 C CA . THR A 1 167 ? -8.656 -10.977 -16.484 1 98.38 167 THR A CA 1
ATOM 1265 C C . THR A 1 167 ? -7.777 -12.148 -16.891 1 98.38 167 THR A C 1
ATOM 1267 O O . THR A 1 167 ? -6.609 -11.969 -17.234 1 98.38 167 THR A O 1
ATOM 1270 N N . PHE A 1 168 ? -8.375 -13.305 -16.859 1 98.62 168 PHE A N 1
ATOM 1271 C CA . PHE A 1 168 ? -7.656 -14.492 -17.312 1 98.62 168 PHE A CA 1
ATOM 1272 C C . PHE A 1 168 ? -7.145 -14.305 -18.75 1 98.62 168 PHE A C 1
ATOM 1274 O O . PHE A 1 168 ? -5.98 -14.594 -19.031 1 98.62 168 PHE A O 1
ATOM 1281 N N . ALA A 1 169 ? -8.039 -13.859 -19.625 1 98.62 169 ALA A N 1
ATOM 1282 C CA . ALA A 1 169 ? -7.672 -13.711 -21.031 1 98.62 169 ALA A CA 1
ATOM 1283 C C . ALA A 1 169 ? -6.473 -12.781 -21.188 1 98.62 169 ALA A C 1
ATOM 1285 O O . ALA A 1 169 ? -5.559 -13.062 -21.969 1 98.62 169 ALA A O 1
ATOM 1286 N N . GLU A 1 170 ? -6.461 -11.695 -20.453 1 98.5 170 GLU A N 1
ATOM 1287 C CA . GLU A 1 170 ? -5.359 -10.734 -20.516 1 98.5 170 GLU A CA 1
ATOM 1288 C C . GLU A 1 170 ? -4.074 -11.344 -19.969 1 98.5 170 GLU A C 1
ATOM 1290 O O . GLU A 1 170 ? -3.006 -11.211 -20.562 1 98.5 170 GLU A O 1
ATOM 1295 N N . PHE A 1 171 ? -4.176 -12.031 -18.828 1 98.56 171 PHE A N 1
ATOM 1296 C CA . PHE A 1 171 ? -3.014 -12.688 -18.25 1 98.56 171 PHE A CA 1
ATOM 1297 C C . PHE A 1 171 ? -2.49 -13.773 -19.172 1 98.56 171 PHE A C 1
ATOM 1299 O O . PHE A 1 171 ? -1.284 -13.867 -19.422 1 98.56 171 PHE A O 1
ATOM 1306 N N . ASP A 1 172 ? -3.387 -14.555 -19.656 1 98.62 172 ASP A N 1
ATOM 1307 C CA . ASP A 1 172 ? -3.012 -15.656 -20.547 1 98.62 172 ASP A CA 1
ATOM 1308 C C . ASP A 1 172 ? -2.312 -15.148 -21.797 1 98.62 172 ASP A C 1
ATOM 1310 O O . ASP A 1 172 ? -1.36 -15.766 -22.281 1 98.62 172 ASP A O 1
ATOM 1314 N N . GLY A 1 173 ? -2.801 -14.086 -22.328 1 98.19 173 GLY A N 1
ATOM 1315 C CA . GLY A 1 173 ? -2.182 -13.484 -23.484 1 98.19 173 GLY A CA 1
ATOM 1316 C C . GLY A 1 173 ? -0.744 -13.062 -23.25 1 98.19 173 GLY A C 1
ATOM 1317 O O . GLY A 1 173 ? 0.068 -13.055 -24.172 1 98.19 173 GLY A O 1
ATOM 1318 N N . LEU A 1 174 ? -0.405 -12.688 -22.016 1 98 174 LEU A N 1
ATOM 1319 C CA . LEU A 1 174 ? 0.943 -12.258 -21.656 1 98 174 LEU A CA 1
ATOM 1320 C C . LEU A 1 174 ? 1.806 -13.453 -21.25 1 98 174 LEU A C 1
ATOM 1322 O O . LEU A 1 174 ? 2.973 -13.539 -21.641 1 98 174 LEU A O 1
ATOM 1326 N N . VAL A 1 175 ? 1.242 -14.398 -20.531 1 98.38 175 VAL A N 1
ATOM 1327 C CA . VAL A 1 175 ? 1.969 -15.508 -19.922 1 98.38 175 VAL A CA 1
ATOM 1328 C C . VAL A 1 175 ? 2.232 -16.594 -20.969 1 98.38 175 VAL A C 1
ATOM 1330 O O . VAL A 1 175 ? 3.324 -17.156 -21.016 1 98.38 175 VAL A O 1
ATOM 1333 N N . GLY A 1 176 ? 1.277 -16.844 -21.812 1 98.12 176 GLY A N 1
ATOM 1334 C CA . GLY A 1 176 ? 1.37 -17.922 -22.797 1 98.12 176 GLY A CA 1
ATOM 1335 C C . GLY A 1 176 ? 2.637 -17.859 -23.625 1 98.12 176 GLY A C 1
ATOM 1336 O O . GLY A 1 176 ? 3.428 -18.812 -23.641 1 98.12 176 GLY A O 1
ATOM 1337 N N . PRO A 1 177 ? 2.852 -16.766 -24.328 1 97.62 177 PRO A N 1
ATOM 1338 C CA . PRO A 1 177 ? 4.043 -16.656 -25.172 1 97.62 177 PRO A CA 1
ATOM 1339 C C . PRO A 1 177 ? 5.344 -16.797 -24.375 1 97.62 177 PRO A C 1
ATOM 1341 O O . PRO A 1 177 ? 6.332 -17.312 -24.891 1 97.62 177 PRO A O 1
ATOM 1344 N N . LEU A 1 178 ? 5.332 -16.328 -23.125 1 97.69 178 LEU A N 1
ATOM 1345 C CA . LEU A 1 178 ? 6.535 -16.422 -22.312 1 97.69 178 LEU A CA 1
ATOM 1346 C C . LEU A 1 178 ? 6.84 -17.859 -21.938 1 97.69 178 LEU A C 1
ATOM 1348 O O . LEU A 1 178 ? 8 -18.266 -21.906 1 97.69 178 LEU A O 1
ATOM 1352 N N . VAL A 1 179 ? 5.793 -18.578 -21.641 1 97.69 179 VAL A N 1
ATOM 1353 C CA . VAL A 1 179 ? 5.957 -19.969 -21.25 1 97.69 179 VAL A CA 1
ATOM 1354 C C . VAL A 1 179 ? 6.418 -20.797 -22.453 1 97.69 179 VAL A C 1
ATOM 1356 O O . VAL A 1 179 ? 7.262 -21.688 -22.312 1 97.69 179 VAL A O 1
ATOM 1359 N N . GLU A 1 180 ? 5.973 -20.453 -23.641 1 95 180 GLU A N 1
ATOM 1360 C CA . GLU A 1 180 ? 6.355 -21.172 -24.859 1 95 180 GLU A CA 1
ATOM 1361 C C . GLU A 1 180 ? 7.82 -20.922 -25.203 1 95 180 GLU A C 1
ATOM 1363 O O . GLU A 1 180 ? 8.492 -21.797 -25.766 1 95 180 GLU A O 1
ATOM 1368 N N . GLU A 1 181 ? 8.273 -19.766 -24.875 1 89.44 181 GLU A N 1
ATOM 1369 C CA . GLU A 1 181 ? 9.648 -19.375 -25.172 1 89.44 181 GLU A CA 1
ATOM 1370 C C . GLU A 1 181 ? 10.625 -19.938 -24.141 1 89.44 181 GLU A C 1
ATOM 1372 O O . GLU A 1 181 ? 11.836 -19.969 -24.375 1 89.44 181 GLU A O 1
ATOM 1377 N N . SER A 1 182 ? 10.18 -20.312 -23 1 85.19 182 SER A N 1
ATOM 1378 C CA . SER A 1 182 ? 11.039 -20.75 -21.906 1 85.19 182 SER A CA 1
ATOM 1379 C C . SER A 1 182 ? 11.469 -22.203 -22.109 1 85.19 182 SER A C 1
ATOM 1381 O O . SER A 1 182 ? 12.586 -22.578 -21.734 1 85.19 182 SER A O 1
ATOM 1383 N N . MET B 1 1 ? -97.25 -59.406 21.344 1 24.28 1 MET B N 1
ATOM 1384 C CA . MET B 1 1 ? -97.312 -58.25 22.219 1 24.28 1 MET B CA 1
ATOM 1385 C C . MET B 1 1 ? -96.125 -57.344 22 1 2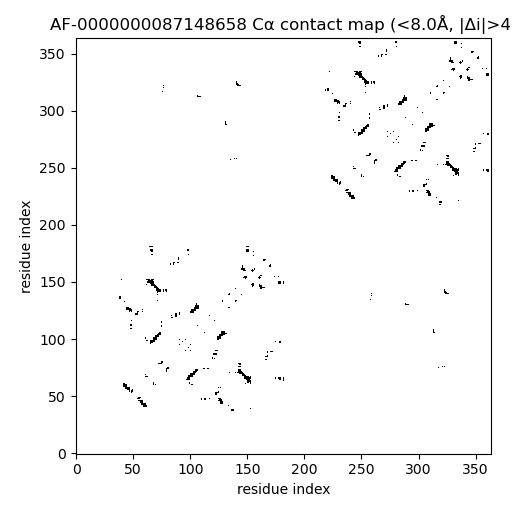4.28 1 MET B C 1
ATOM 1387 O O . MET B 1 1 ? -95 -57.688 22.359 1 24.28 1 MET B O 1
ATOM 1391 N N . PRO B 1 2 ? -95.938 -56.375 20.938 1 28.41 2 PRO B N 1
ATOM 1392 C CA . PRO B 1 2 ? -95 -55.844 19.953 1 28.41 2 PRO B CA 1
ATOM 1393 C C . PRO B 1 2 ? -94.188 -54.688 20.5 1 28.41 2 PRO B C 1
ATOM 1395 O O . PRO B 1 2 ? -93.25 -54.188 19.828 1 28.41 2 PRO B O 1
ATOM 1398 N N . SER B 1 3 ? -94.625 -54.094 21.719 1 25.12 3 SER B N 1
ATOM 1399 C CA . SER B 1 3 ? -94.5 -52.656 21.594 1 25.12 3 SER B CA 1
ATOM 1400 C C . SER B 1 3 ? -93 -52.25 21.484 1 25.12 3 SER B C 1
ATOM 1402 O O . SER B 1 3 ? -92.125 -53.031 21.797 1 25.12 3 SER B O 1
ATOM 1404 N N . ARG B 1 4 ? -92.75 -50.844 21.828 1 26.98 4 ARG B N 1
ATOM 1405 C CA . ARG B 1 4 ? -92.25 -49.531 21.406 1 26.98 4 ARG B CA 1
ATOM 1406 C C . ARG B 1 4 ? -90.875 -49.25 21.969 1 26.98 4 ARG B C 1
ATOM 1408 O O . ARG B 1 4 ? -90.688 -49.094 23.172 1 26.98 4 ARG B O 1
ATOM 1415 N N . GLN B 1 5 ? -89.75 -49.812 21.344 1 24.2 5 GLN B N 1
ATOM 1416 C CA . GLN B 1 5 ? -88.312 -49.75 21.422 1 24.2 5 GLN B CA 1
ATOM 1417 C C . GLN B 1 5 ? -87.812 -48.344 21.719 1 24.2 5 GLN B C 1
ATOM 1419 O O . GLN B 1 5 ? -87 -48.125 22.641 1 24.2 5 GLN B O 1
ATOM 1424 N N . ARG B 1 6 ? -87.438 -47.406 20.719 1 27.89 6 ARG B N 1
ATOM 1425 C CA . ARG B 1 6 ? -86.125 -47 20.469 1 27.89 6 ARG B CA 1
ATOM 1426 C C . ARG B 1 6 ? -85.812 -45.594 21.062 1 27.89 6 ARG B C 1
ATOM 1428 O O . ARG B 1 6 ? -86 -44.594 20.391 1 27.89 6 ARG B O 1
ATOM 1435 N N . ARG B 1 7 ? -86.438 -45.188 22.156 1 23.36 7 ARG B N 1
ATOM 1436 C CA . ARG B 1 7 ? -86.5 -43.719 22.281 1 23.36 7 ARG B CA 1
ATOM 1437 C C . ARG B 1 7 ? -85.125 -43.094 22.141 1 23.36 7 ARG B C 1
ATOM 1439 O O . ARG B 1 7 ? -84.938 -42.125 21.391 1 23.36 7 ARG B O 1
ATOM 1446 N N . LEU B 1 8 ? -84.25 -43.062 23.172 1 25.7 8 LEU B N 1
ATOM 1447 C CA . LEU B 1 8 ? -83.938 -41.75 23.781 1 25.7 8 LEU B CA 1
ATOM 1448 C C . LEU B 1 8 ? -82.812 -41.062 23.094 1 25.7 8 LEU B C 1
ATOM 1450 O O . LEU B 1 8 ? -81.812 -41.719 22.734 1 25.7 8 LEU B O 1
ATOM 1454 N N . LEU B 1 9 ? -82.625 -39.688 23.109 1 24.2 9 LEU B N 1
ATOM 1455 C CA . LEU B 1 9 ? -82.375 -38.375 22.516 1 24.2 9 LEU B CA 1
ATOM 1456 C C . LEU B 1 9 ? -80.875 -38.031 22.578 1 24.2 9 LEU B C 1
ATOM 1458 O O . LEU B 1 9 ? -80.312 -37.625 21.562 1 24.2 9 LEU B O 1
ATOM 1462 N N . LEU B 1 10 ? -80.188 -37.781 23.75 1 26.08 10 LEU B N 1
ATOM 1463 C CA . LEU B 1 10 ? -79.75 -36.438 23.953 1 26.08 10 LEU B CA 1
ATOM 1464 C C . LEU B 1 10 ? -78.438 -36.156 23.219 1 26.08 10 LEU B C 1
ATOM 1466 O O . LEU B 1 10 ? -77.875 -37.062 22.562 1 26.08 10 LEU B O 1
ATOM 1470 N N . GLY B 1 11 ? -77.25 -35.594 24.016 1 26.06 11 GLY B N 1
ATOM 1471 C CA . GLY B 1 11 ? -76.562 -34.344 24.141 1 26.06 11 GLY B CA 1
ATOM 1472 C C . GLY B 1 11 ? -75.25 -34.281 23.391 1 26.06 11 GLY B C 1
ATOM 1473 O O . GLY B 1 11 ? -74.375 -35.125 23.625 1 26.06 11 GLY B O 1
ATOM 1474 N N . ALA B 1 12 ? -75.188 -33.938 22.141 1 27.89 12 ALA B N 1
ATOM 1475 C CA . ALA B 1 12 ? -74.188 -33.812 21.125 1 27.89 12 ALA B CA 1
ATOM 1476 C C . ALA B 1 12 ? -73.062 -32.875 21.578 1 27.89 12 ALA B C 1
ATOM 1478 O O . ALA B 1 12 ? -73.25 -31.672 21.719 1 27.89 12 ALA B O 1
ATOM 1479 N N . ILE B 1 13 ? -72.188 -33.312 22.562 1 29.83 13 ILE B N 1
ATOM 1480 C CA . ILE B 1 13 ? -71 -32.562 23.062 1 29.83 13 ILE B CA 1
ATOM 1481 C C . ILE B 1 13 ? -70.062 -32.188 21.891 1 29.83 13 ILE B C 1
ATOM 1483 O O . ILE B 1 13 ? -69.562 -33.062 21.219 1 29.83 13 ILE B O 1
ATOM 1487 N N . GLY B 1 14 ? -70.375 -31.094 21.156 1 26.72 14 GLY B N 1
ATOM 1488 C CA . GLY B 1 14 ? -69.688 -30.469 20.062 1 26.72 14 GLY B CA 1
ATOM 1489 C C . GLY B 1 14 ? -68.25 -30.094 20.422 1 26.72 14 GLY B C 1
ATOM 1490 O O . GLY B 1 14 ? -68 -29.156 21.188 1 26.72 14 GLY B O 1
ATOM 1491 N N . THR B 1 15 ? -67.375 -30.953 20.953 1 30.69 15 THR B N 1
ATOM 1492 C CA . THR B 1 15 ? -66.062 -30.547 21.359 1 30.69 15 THR B CA 1
ATOM 1493 C C . THR B 1 15 ? -65.312 -29.938 20.188 1 30.69 15 THR B C 1
ATOM 1495 O O . THR B 1 15 ? -65.062 -30.609 19.188 1 30.69 15 THR B O 1
ATOM 1498 N N . ALA B 1 16 ? -65.562 -28.625 19.938 1 29 16 ALA B N 1
ATOM 1499 C CA . ALA B 1 16 ? -64.875 -27.781 18.984 1 29 16 ALA B CA 1
ATOM 1500 C C . ALA B 1 16 ? -63.375 -27.859 19.188 1 29 16 ALA B C 1
ATOM 1502 O O . ALA B 1 16 ? -62.875 -27.75 20.297 1 29 16 ALA B O 1
ATOM 1503 N N . ILE B 1 17 ? -62.625 -28.562 18.234 1 31.08 17 ILE B N 1
ATOM 1504 C CA . ILE B 1 17 ? -61.25 -28.797 17.906 1 31.08 17 ILE B CA 1
ATOM 1505 C C . ILE B 1 17 ? -60.5 -27.469 17.797 1 31.08 17 ILE B C 1
ATOM 1507 O O . ILE B 1 17 ? -60.906 -26.594 17.031 1 31.08 17 ILE B O 1
ATOM 1511 N N . GLY B 1 18 ? -59.781 -26.969 18.891 1 26.84 18 GLY B N 1
ATOM 1512 C CA . GLY B 1 18 ? -58.844 -25.875 19.125 1 26.84 18 GLY B CA 1
ATOM 1513 C C . GLY B 1 18 ? -57.75 -25.812 18.109 1 26.84 18 GLY B C 1
ATOM 1514 O O . GLY B 1 18 ? -56.969 -26.75 17.953 1 26.84 18 GLY B O 1
ATOM 1515 N N . GLY B 1 19 ? -57.969 -25.297 16.891 1 29.36 19 GLY B N 1
ATOM 1516 C CA . GLY B 1 19 ? -57 -25.047 15.844 1 29.36 19 GLY B CA 1
ATOM 1517 C C . GLY B 1 19 ? -55.812 -24.219 16.312 1 29.36 19 GLY B C 1
ATOM 1518 O O . GLY B 1 19 ? -55.969 -23.062 16.703 1 29.36 19 GLY B O 1
ATOM 1519 N N . SER B 1 20 ? -54.906 -24.719 17.094 1 30.31 20 SER B N 1
ATOM 1520 C CA . SER B 1 20 ? -53.688 -23.984 17.484 1 30.31 20 SER B CA 1
ATOM 1521 C C . SER B 1 20 ? -52.938 -23.453 16.266 1 30.31 20 SER B C 1
ATOM 1523 O O . SER B 1 20 ? -52.688 -24.203 15.328 1 30.31 20 SER B O 1
ATOM 1525 N N . ILE B 1 21 ? -53.281 -22.219 15.859 1 32.5 21 ILE B N 1
ATOM 1526 C CA . ILE B 1 21 ? -52.531 -21.391 14.922 1 32.5 21 ILE B CA 1
ATOM 1527 C C . ILE B 1 21 ? -51.062 -21.406 15.281 1 32.5 21 ILE B C 1
ATOM 1529 O O . ILE B 1 21 ? -50.688 -21.078 16.406 1 32.5 21 ILE B O 1
ATOM 1533 N N . ALA B 1 22 ? -50.281 -22.312 14.695 1 32.38 22 ALA B N 1
ATOM 1534 C CA . ALA B 1 22 ? -48.812 -22.375 14.609 1 32.38 22 ALA B CA 1
ATOM 1535 C C . ALA B 1 22 ? -48.25 -21 14.258 1 32.38 22 ALA B C 1
ATOM 1537 O O . ALA B 1 22 ? -48.531 -20.469 13.18 1 32.38 22 ALA B O 1
ATOM 1538 N N . GLY B 1 23 ? -48.219 -20.031 15.195 1 30.34 23 GLY B N 1
ATOM 1539 C CA . GLY B 1 23 ? -47.469 -18.812 14.969 1 30.34 23 GLY B CA 1
ATOM 1540 C C . GLY B 1 23 ? -46.125 -19.047 14.352 1 30.34 23 GLY B C 1
ATOM 1541 O O . GLY B 1 23 ? -45.406 -19.984 14.742 1 30.34 23 GLY B O 1
ATOM 1542 N N . CYS B 1 24 ? -46 -18.844 13.047 1 32.09 24 CYS B N 1
ATOM 1543 C CA . CYS B 1 24 ? -44.75 -18.75 12.312 1 32.09 24 CYS B CA 1
ATOM 1544 C C . CYS B 1 24 ? -43.719 -17.922 13.086 1 32.09 24 CYS B C 1
ATOM 1546 O O . CYS B 1 24 ? -43.969 -16.766 13.406 1 32.09 24 CYS B O 1
ATOM 1548 N N . LEU B 1 25 ? -43 -18.516 14.094 1 32.44 25 LEU B N 1
ATOM 1549 C CA . LEU B 1 25 ? -41.812 -17.922 14.633 1 32.44 25 LEU B CA 1
ATOM 1550 C C . LEU B 1 25 ? -40.938 -17.312 13.523 1 32.44 25 LEU B C 1
ATOM 1552 O O . LEU B 1 25 ? -40.531 -18.016 12.594 1 32.44 25 LEU B O 1
ATOM 1556 N N . GLY B 1 26 ? -41.312 -16.125 13.047 1 34.06 26 GLY B N 1
ATOM 1557 C CA . GLY B 1 26 ? -40.375 -15.32 12.297 1 34.06 26 GLY B CA 1
ATOM 1558 C C . GLY B 1 26 ? -38.969 -15.336 12.906 1 34.06 26 GLY B C 1
ATOM 1559 O O . GLY B 1 26 ? -38.812 -15.008 14.078 1 34.06 26 GLY B O 1
ATOM 1560 N N . GLY B 1 27 ? -38.125 -16.312 12.625 1 34.91 27 GLY B N 1
ATOM 1561 C CA . GLY B 1 27 ? -36.719 -16.25 13 1 34.91 27 GLY B CA 1
ATOM 1562 C C . GLY B 1 27 ? -36.094 -14.898 12.711 1 34.91 27 GLY B C 1
ATOM 1563 O O . GLY B 1 27 ? -36.531 -14.188 11.797 1 34.91 27 GLY B O 1
ATOM 1564 N N . PRO B 1 28 ? -35.625 -14.18 13.789 1 34.5 28 PRO B N 1
ATOM 1565 C CA . PRO B 1 28 ? -34.906 -12.938 13.508 1 34.5 28 PRO B CA 1
ATOM 1566 C C . PRO B 1 28 ? -33.906 -13.078 12.352 1 34.5 28 PRO B C 1
ATOM 1568 O O . PRO B 1 28 ? -33.375 -14.172 12.109 1 34.5 28 PRO B O 1
ATOM 1571 N N . SER B 1 29 ? -34.281 -12.5 11.219 1 36.78 29 SER B N 1
ATOM 1572 C CA . SER B 1 29 ? -33.219 -12.25 10.234 1 36.78 29 SER B CA 1
ATOM 1573 C C . SER B 1 29 ? -31.969 -11.703 10.891 1 36.78 29 SER B C 1
ATOM 1575 O O . SER B 1 29 ? -32 -10.641 11.516 1 36.78 29 SER B O 1
ATOM 1577 N N . ALA B 1 30 ? -31.109 -12.547 11.383 1 33.34 30 ALA B N 1
ATOM 1578 C CA . ALA B 1 30 ? -29.766 -12.086 11.711 1 33.34 30 ALA B CA 1
ATOM 1579 C C . ALA B 1 30 ? -29.203 -11.227 10.586 1 33.34 30 ALA B C 1
ATOM 1581 O O . ALA B 1 30 ? -28.75 -11.75 9.562 1 33.34 30 ALA B O 1
ATOM 1582 N N . GLY B 1 31 ? -29.859 -10.164 10.18 1 34.44 31 GLY B N 1
ATOM 1583 C CA . GLY B 1 31 ? -29.016 -9.242 9.43 1 34.44 31 GLY B CA 1
ATOM 1584 C C . GLY B 1 31 ? -27.703 -8.922 10.125 1 34.44 31 GLY B C 1
ATOM 1585 O O . GLY B 1 31 ? -27.703 -8.25 11.156 1 34.44 31 GLY B O 1
ATOM 1586 N N . GLY B 1 32 ? -26.891 -9.852 10.297 1 34.09 32 GLY B N 1
ATOM 1587 C CA . GLY B 1 32 ? -25.547 -9.477 10.695 1 34.09 32 GLY B CA 1
ATOM 1588 C C . GLY B 1 32 ? -25 -8.273 9.938 1 34.09 32 GLY B C 1
ATOM 1589 O O . GLY B 1 32 ? -24.719 -8.367 8.742 1 34.09 32 GLY B O 1
ATOM 1590 N N . SER B 1 33 ? -25.438 -7.074 10.242 1 35.22 33 SER B N 1
ATOM 1591 C CA . SER B 1 33 ? -24.625 -5.922 9.859 1 35.22 33 SER B CA 1
ATOM 1592 C C . SER B 1 33 ? -23.156 -6.148 10.195 1 35.22 33 SER B C 1
ATOM 1594 O O . SER B 1 33 ? -22.797 -6.34 11.359 1 35.22 33 SER B O 1
ATOM 1596 N N . THR B 1 34 ? -22.484 -6.836 9.438 1 36.59 34 THR B N 1
ATOM 1597 C CA . THR B 1 34 ? -21.047 -6.672 9.633 1 36.59 34 THR B CA 1
ATOM 1598 C C . THR B 1 34 ? -20.703 -5.227 9.992 1 36.59 34 THR B C 1
ATOM 1600 O O . THR B 1 34 ? -21.031 -4.305 9.242 1 36.59 34 THR B O 1
ATOM 1603 N N . ASP B 1 35 ? -20.875 -4.75 11.195 1 36.03 35 ASP B N 1
ATOM 1604 C CA . ASP B 1 35 ? -20.359 -3.514 11.773 1 36.03 35 ASP B CA 1
ATOM 1605 C C . ASP B 1 35 ? -18.984 -3.164 11.188 1 36.03 35 ASP B C 1
ATOM 1607 O O . ASP B 1 35 ? -17.969 -3.689 11.633 1 36.03 35 ASP B O 1
ATOM 1611 N N . THR B 1 36 ? -18.781 -3.275 9.914 1 42.56 36 THR B N 1
ATOM 1612 C CA . THR B 1 36 ? -17.656 -2.465 9.469 1 42.56 36 THR B CA 1
ATOM 1613 C C . THR B 1 36 ? -17.594 -1.145 10.227 1 42.56 36 THR B C 1
ATOM 1615 O O . THR B 1 36 ? -18.609 -0.452 10.359 1 42.56 36 THR B O 1
ATOM 1618 N N . GLY B 1 37 ? -16.953 -1.001 11.312 1 43.5 37 GLY B N 1
ATOM 1619 C CA . GLY B 1 37 ? -16.781 0.304 11.938 1 43.5 37 GLY B CA 1
ATOM 1620 C C . GLY B 1 37 ? -17.203 1.449 11.031 1 43.5 37 GLY B C 1
ATOM 1621 O O . GLY B 1 37 ? -16.828 1.48 9.852 1 43.5 37 GLY B O 1
ATOM 1622 N N . THR B 1 38 ? -18.312 2.084 11.219 1 52.56 38 THR B N 1
ATOM 1623 C CA . THR B 1 38 ? -18.812 3.277 10.539 1 52.56 38 THR B CA 1
ATOM 1624 C C . THR B 1 38 ? -17.703 4.336 10.445 1 52.56 38 THR B C 1
ATOM 1626 O O . THR B 1 38 ? -16.875 4.449 11.344 1 52.56 38 THR B O 1
ATOM 1629 N N . ASP B 1 39 ? -17.422 4.816 9.219 1 62.91 39 ASP B N 1
ATOM 1630 C CA . ASP B 1 39 ? -16.531 5.945 8.922 1 62.91 39 ASP B CA 1
ATOM 1631 C C . ASP B 1 39 ? -16.609 6.996 10.023 1 62.91 39 ASP B C 1
ATOM 1633 O O . ASP B 1 39 ? -15.75 7.883 10.094 1 62.91 39 ASP B O 1
ATOM 1637 N N . ASP B 1 40 ? -17.453 6.691 11.055 1 71.75 40 ASP B N 1
ATOM 1638 C CA . ASP B 1 40 ? -17.641 7.812 11.969 1 71.75 40 ASP B CA 1
ATOM 1639 C C . ASP B 1 40 ? -16.969 7.547 13.312 1 71.75 40 ASP B C 1
ATOM 1641 O O . ASP B 1 40 ? -16.844 8.453 14.133 1 71.75 40 ASP B O 1
ATOM 1645 N N . GLU B 1 41 ? -16.531 6.367 13.516 1 83.12 41 GLU B N 1
ATOM 1646 C CA . GLU B 1 41 ? -15.82 6.105 14.766 1 83.12 41 GLU B CA 1
ATOM 1647 C C . GLU B 1 41 ? -14.414 6.691 14.742 1 83.12 41 GLU B C 1
ATOM 1649 O O . GLU B 1 41 ? -13.703 6.555 13.742 1 83.12 41 GLU B O 1
ATOM 1654 N N . PRO B 1 42 ? -14.148 7.375 15.844 1 93.69 42 PRO B N 1
ATOM 1655 C CA . PRO B 1 42 ? -12.805 7.953 15.883 1 93.69 42 PRO B CA 1
ATOM 1656 C C . PRO B 1 42 ? -11.703 6.902 15.773 1 93.69 42 PRO B C 1
ATOM 1658 O O . PRO B 1 42 ? -11.828 5.812 16.344 1 93.69 42 PRO B O 1
ATOM 1661 N N . LEU B 1 43 ? -10.758 7.133 14.961 1 97.31 43 LEU B N 1
ATOM 1662 C CA . LEU B 1 43 ? -9.578 6.285 14.797 1 97.31 43 LEU B CA 1
ATOM 1663 C C . LEU B 1 43 ? -8.312 7.031 15.195 1 97.31 43 LEU B C 1
ATOM 1665 O O . LEU B 1 43 ? -8.102 8.18 14.781 1 97.31 43 LEU B O 1
ATOM 1669 N N . SER B 1 44 ? -7.496 6.418 16.094 1 98.44 44 SER B N 1
ATOM 1670 C CA . SER B 1 44 ? -6.199 6.945 16.516 1 98.44 44 SER B CA 1
ATOM 1671 C C . SER B 1 44 ? -5.082 5.941 16.25 1 98.44 44 SER B C 1
ATOM 1673 O O . SER B 1 44 ? -5.293 4.73 16.328 1 98.44 44 SER B O 1
ATOM 1675 N N . LEU B 1 45 ? -3.971 6.43 15.836 1 98.56 45 LEU B N 1
ATOM 1676 C CA . LEU B 1 45 ? -2.801 5.609 15.547 1 98.56 45 LEU B CA 1
ATOM 1677 C C . LEU B 1 45 ? -1.566 6.152 16.266 1 98.56 45 LEU B C 1
ATOM 1679 O O . LEU B 1 45 ? -1.514 7.332 16.609 1 98.56 45 LEU B O 1
ATOM 1683 N N . PRO B 1 46 ? -0.598 5.277 16.516 1 98 46 PRO B N 1
ATOM 1684 C CA . PRO B 1 46 ? 0.579 5.723 17.266 1 98 46 PRO B CA 1
ATOM 1685 C C . PRO B 1 46 ? 1.473 6.66 16.453 1 98 46 PRO B C 1
ATOM 1687 O O . PRO B 1 46 ? 1.711 6.422 15.266 1 98 46 PRO B O 1
ATOM 1690 N N . SER B 1 47 ? 1.943 7.738 17.078 1 98.19 47 SER B N 1
ATOM 1691 C CA . SER B 1 47 ? 2.895 8.656 16.453 1 98.19 47 SER B CA 1
ATOM 1692 C C . SER B 1 47 ? 4.23 7.969 16.188 1 98.19 47 SER B C 1
ATOM 1694 O O . SER B 1 47 ? 4.723 7.211 17.031 1 98.19 47 SER B O 1
ATOM 1696 N N . ALA B 1 48 ? 4.75 8.188 15.023 1 96.94 48 ALA B N 1
ATOM 1697 C CA . ALA B 1 48 ? 6.059 7.637 14.672 1 96.94 48 ALA B CA 1
ATOM 1698 C C . ALA B 1 48 ? 7.184 8.547 15.164 1 96.94 48 ALA B C 1
ATOM 1700 O O . ALA B 1 48 ? 8.289 8.078 15.453 1 96.94 48 ALA B O 1
ATOM 1701 N N . VAL B 1 49 ? 6.914 9.797 15.156 1 95 49 VAL B N 1
ATOM 1702 C CA . VAL B 1 49 ? 7.906 10.805 15.523 1 95 49 VAL B CA 1
ATOM 1703 C C . VAL B 1 49 ? 7.398 11.617 16.703 1 95 49 VAL B C 1
ATOM 1705 O O . VAL B 1 49 ? 6.309 12.195 16.656 1 95 49 VAL B O 1
ATOM 1708 N N . THR B 1 50 ? 8.133 11.727 17.766 1 89.94 50 THR B N 1
ATOM 1709 C CA . THR B 1 50 ? 7.68 12.367 19 1 89.94 50 THR B CA 1
ATOM 1710 C C . THR B 1 50 ? 8.648 13.461 19.422 1 89.94 50 THR B C 1
ATOM 1712 O O . THR B 1 50 ? 8.68 13.852 20.594 1 89.94 50 THR B O 1
ATOM 1715 N N . ARG B 1 51 ? 9.18 14.062 18.609 1 87.31 51 ARG B N 1
ATOM 1716 C CA . ARG B 1 51 ? 10.141 15.109 18.953 1 87.31 51 ARG B CA 1
ATOM 1717 C C . ARG B 1 51 ? 9.539 16.5 18.766 1 87.31 51 ARG B C 1
ATOM 1719 O O . ARG B 1 51 ? 8.625 16.672 17.953 1 87.31 51 ARG B O 1
ATOM 1726 N N . GLY B 1 52 ? 10 17.422 19.578 1 88.88 52 GLY B N 1
ATOM 1727 C CA . GLY B 1 52 ? 9.523 18.781 19.453 1 88.88 52 GLY B CA 1
ATOM 1728 C C . GLY B 1 52 ? 8.055 18.938 19.812 1 88.88 52 GLY B C 1
ATOM 1729 O O . GLY B 1 52 ? 7.613 18.484 20.859 1 88.88 52 GLY B O 1
ATOM 1730 N N . GLU B 1 53 ? 7.316 19.609 18.812 1 90 53 GLU B N 1
ATOM 1731 C CA . GLU B 1 53 ? 5.902 19.891 19.047 1 90 53 GLU B CA 1
ATOM 1732 C C . GLU B 1 53 ? 5.023 18.75 18.547 1 90 53 GLU B C 1
ATOM 1734 O O . GLU B 1 53 ? 3.797 18.828 18.625 1 90 53 GLU B O 1
ATOM 1739 N N . LEU B 1 54 ? 5.652 17.734 18.078 1 94.69 54 LEU B N 1
ATOM 1740 C CA . LEU B 1 54 ? 4.887 16.609 17.578 1 94.69 54 LEU B CA 1
ATOM 1741 C C . LEU B 1 54 ? 4.344 15.766 18.719 1 94.69 54 LEU B C 1
ATOM 1743 O O . LEU B 1 54 ? 4.98 15.656 19.766 1 94.69 54 LEU B O 1
ATOM 1747 N N . PRO B 1 55 ? 3.172 15.242 18.531 1 93.38 55 PRO B N 1
ATOM 1748 C CA . PRO B 1 55 ? 2.51 14.508 19.625 1 93.38 55 PRO B CA 1
ATOM 1749 C C . PRO B 1 55 ? 3.252 13.234 20.016 1 93.38 55 PRO B C 1
ATOM 1751 O O . PRO B 1 55 ? 3.914 12.617 19.172 1 93.38 55 PRO B O 1
ATOM 1754 N N . ASP B 1 56 ? 3.023 12.953 21.312 1 92.44 56 ASP B N 1
ATOM 1755 C CA . ASP B 1 56 ? 3.477 11.664 21.844 1 92.44 56 ASP B CA 1
ATOM 1756 C C . ASP B 1 56 ? 2.305 10.703 22.016 1 92.44 56 ASP B C 1
ATOM 1758 O O . ASP B 1 56 ? 1.184 11.125 22.312 1 92.44 56 ASP B O 1
ATOM 1762 N N . GLY B 1 57 ? 2.457 9.516 21.688 1 94.5 57 GLY B N 1
ATOM 1763 C CA . GLY B 1 57 ? 1.395 8.539 21.859 1 94.5 57 GLY B CA 1
ATOM 1764 C C . GLY B 1 57 ? 0.494 8.422 20.641 1 94.5 57 GLY B C 1
ATOM 1765 O O . GLY B 1 57 ? 0.972 8.422 19.5 1 94.5 57 GLY B O 1
ATOM 1766 N N . GLU B 1 58 ? -0.819 8.344 20.938 1 97.12 58 GLU B N 1
ATOM 1767 C CA . GLU B 1 58 ? -1.783 8.141 19.859 1 97.12 58 GLU B CA 1
ATOM 1768 C C . GLU B 1 58 ? -2.229 9.469 19.25 1 97.12 58 GLU B C 1
ATOM 1770 O O . GLU B 1 58 ? -2.422 10.453 19.969 1 97.12 58 GLU B O 1
ATOM 1775 N N . VAL B 1 59 ? -2.398 9.531 18.016 1 98.06 59 VAL B N 1
ATOM 1776 C CA . VAL B 1 59 ? -2.883 10.688 17.281 1 98.06 59 VAL B CA 1
ATOM 1777 C C . VAL B 1 59 ? -4.254 10.383 16.672 1 98.06 59 VAL B C 1
ATOM 1779 O O . VAL B 1 59 ? -4.41 9.414 15.938 1 98.06 59 VAL B O 1
ATOM 1782 N N . ARG B 1 60 ? -5.234 11.188 17.031 1 97.62 60 ARG B N 1
ATOM 1783 C CA . ARG B 1 60 ? -6.535 11.094 16.375 1 97.62 60 ARG B CA 1
ATOM 1784 C C . ARG B 1 60 ? -6.461 11.555 14.93 1 97.62 60 ARG B C 1
ATOM 1786 O O . ARG B 1 60 ? -5.91 12.617 14.641 1 97.62 60 ARG B O 1
ATOM 1793 N N . LEU B 1 61 ? -7.066 10.836 14.031 1 98.5 61 LEU B N 1
ATOM 1794 C CA . LEU B 1 61 ? -6.859 11.117 12.609 1 98.5 61 LEU B CA 1
ATOM 1795 C C . LEU B 1 61 ? -7.77 12.242 12.141 1 98.5 61 LEU B C 1
ATOM 1797 O O . LEU B 1 61 ? -7.379 13.047 11.289 1 98.5 61 LEU B O 1
ATOM 1801 N N . LYS B 1 62 ? -8.938 12.273 12.688 1 97.31 62 LYS B N 1
ATOM 1802 C CA . LYS B 1 62 ? -9.875 13.359 12.414 1 97.31 62 LYS B CA 1
ATOM 1803 C C . LYS B 1 62 ? -10.227 14.109 13.695 1 97.31 62 LYS B C 1
ATOM 1805 O O . LYS B 1 62 ? -10.562 13.492 14.711 1 97.31 62 LYS B O 1
ATOM 1810 N N . GLU B 1 63 ? -10.164 15.391 13.539 1 93.69 63 GLU B N 1
ATOM 1811 C CA . GLU B 1 63 ? -10.508 16.219 14.695 1 93.69 63 GLU B CA 1
ATOM 1812 C C . GLU B 1 63 ? -11.828 16.953 14.477 1 93.69 63 GLU B C 1
ATOM 1814 O O . GLU B 1 63 ? -12 17.641 13.469 1 93.69 63 GLU B O 1
ATOM 1819 N N . SER B 1 64 ? -12.727 16.703 15.422 1 91 64 SER B N 1
ATOM 1820 C CA . SER B 1 64 ? -14 17.422 15.336 1 91 64 SER B CA 1
ATOM 1821 C C . SER B 1 64 ? -13.797 18.922 15.359 1 91 64 SER B C 1
ATOM 1823 O O . SER B 1 64 ? -12.977 19.438 16.125 1 91 64 SER B O 1
ATOM 1825 N N . GLY B 1 65 ? -14.5 19.625 14.461 1 94.94 65 GLY B N 1
ATOM 1826 C CA . GLY B 1 65 ? -14.461 21.078 14.438 1 94.94 65 GLY B CA 1
ATOM 1827 C C . GLY B 1 65 ? -13.312 21.641 13.609 1 94.94 65 GLY B C 1
ATOM 1828 O O . GLY B 1 65 ? -13.148 22.859 13.508 1 94.94 65 GLY B O 1
ATOM 1829 N N . THR B 1 66 ? -12.547 20.781 13.117 1 97.38 66 THR B N 1
ATOM 1830 C CA . THR B 1 66 ? -11.359 21.172 12.359 1 97.38 66 THR B CA 1
ATOM 1831 C C . THR B 1 66 ? -11.305 20.438 11.023 1 97.38 66 THR B C 1
ATOM 1833 O O . THR B 1 66 ? -11.594 19.234 10.961 1 97.38 66 THR B O 1
ATOM 1836 N N . VAL B 1 67 ? -10.977 21.141 9.891 1 98.31 67 VAL B N 1
ATOM 1837 C CA . VAL B 1 67 ? -10.719 20.469 8.609 1 98.31 67 VAL B CA 1
ATOM 1838 C C . VAL B 1 67 ? -9.562 19.484 8.766 1 98.31 67 VAL B C 1
ATOM 1840 O O . VAL B 1 67 ? -8.562 19.797 9.414 1 98.31 67 VAL B O 1
ATOM 1843 N N . SER B 1 68 ? -9.703 18.281 8.25 1 98.56 68 SER B N 1
ATOM 1844 C CA . SER B 1 68 ? -8.664 17.281 8.391 1 98.56 68 SER B CA 1
ATOM 1845 C C . SER B 1 68 ? -8.141 16.828 7.027 1 98.56 68 SER B C 1
ATOM 1847 O O . SER B 1 68 ? -8.922 16.609 6.098 1 98.56 68 SER B O 1
ATOM 1849 N N . LEU B 1 69 ? -6.883 16.75 6.887 1 98.81 69 LEU B N 1
ATOM 1850 C CA . LEU B 1 69 ? -6.195 16.203 5.723 1 98.81 69 LEU B CA 1
ATOM 1851 C C . LEU B 1 69 ? -5.344 15 6.113 1 98.81 69 LEU B C 1
ATOM 1853 O O . LEU B 1 69 ? -4.418 15.117 6.918 1 98.81 69 LEU B O 1
ATOM 1857 N N . LEU B 1 70 ? -5.688 13.844 5.602 1 98.88 70 LEU B N 1
ATOM 1858 C CA . LEU B 1 70 ? -4.93 12.617 5.809 1 98.88 70 LEU B CA 1
ATOM 1859 C C . LEU B 1 70 ? -4.129 12.25 4.566 1 98.88 70 LEU B C 1
ATOM 1861 O O . LEU B 1 70 ? -4.6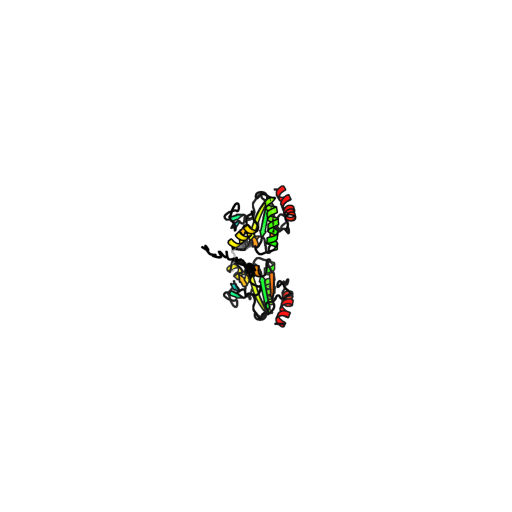68 12.234 3.457 1 98.88 70 LEU B O 1
ATOM 1865 N N . ASN B 1 71 ? -2.906 12.023 4.77 1 98.88 71 ASN B N 1
ATOM 1866 C CA . ASN B 1 71 ? -1.989 11.664 3.695 1 98.88 71 ASN B CA 1
ATOM 1867 C C . ASN B 1 71 ? -1.41 10.266 3.9 1 98.88 71 ASN B C 1
ATOM 1869 O O . ASN B 1 71 ? -0.704 10.023 4.879 1 98.88 71 ASN B O 1
ATOM 1873 N N . PHE B 1 72 ? -1.709 9.375 3.02 1 98.94 72 PHE B N 1
ATOM 1874 C CA . PHE B 1 72 ? -1.107 8.047 3.018 1 98.94 72 PHE B CA 1
ATOM 1875 C C . PHE B 1 72 ? 0.129 8.016 2.129 1 98.94 72 PHE B C 1
ATOM 1877 O O . PHE B 1 72 ? 0.069 8.398 0.958 1 98.94 72 PHE B O 1
ATOM 1884 N N . PHE B 1 73 ? 1.274 7.535 2.734 1 98.81 73 PHE B N 1
ATOM 1885 C CA . PHE B 1 73 ? 2.531 7.617 1.998 1 98.81 73 PHE B CA 1
ATOM 1886 C C . PHE B 1 73 ? 3.486 6.512 2.428 1 98.81 73 PHE B C 1
ATOM 1888 O O . PHE B 1 73 ? 3.197 5.766 3.365 1 98.81 73 PHE B O 1
ATOM 1895 N N . THR B 1 74 ? 4.582 6.348 1.721 1 98.56 74 THR B N 1
ATOM 1896 C CA . THR B 1 74 ? 5.781 5.633 2.137 1 98.56 74 THR B CA 1
ATOM 1897 C C . THR B 1 74 ? 7.027 6.488 1.914 1 98.56 74 THR B C 1
ATOM 1899 O O . THR B 1 74 ? 7 7.434 1.122 1 98.56 74 THR B O 1
ATOM 1902 N N . THR B 1 75 ? 8.094 6.203 2.648 1 98.19 75 THR B N 1
ATOM 1903 C CA . THR B 1 75 ? 9.289 7.043 2.605 1 98.19 75 THR B CA 1
ATOM 1904 C C . THR B 1 75 ? 10.039 6.852 1.292 1 98.19 75 THR B C 1
ATOM 1906 O O . THR B 1 75 ? 10.812 7.715 0.881 1 98.19 75 THR B O 1
ATOM 1909 N N . TRP B 1 76 ? 9.758 5.754 0.575 1 96.12 76 TRP B N 1
ATOM 1910 C CA . TRP B 1 76 ? 10.508 5.43 -0.635 1 96.12 76 TRP B CA 1
ATOM 1911 C C . TRP B 1 76 ? 9.672 5.715 -1.882 1 96.12 76 TRP B C 1
ATOM 1913 O O . TRP B 1 76 ? 10.094 5.406 -3 1 96.12 76 TRP B O 1
ATOM 1923 N N . CYS B 1 77 ? 8.578 6.238 -1.697 1 97.19 77 CYS B N 1
ATOM 1924 C CA . CYS B 1 77 ? 7.73 6.602 -2.828 1 97.19 77 CYS B CA 1
ATOM 1925 C C . CYS B 1 77 ? 8.094 7.984 -3.361 1 97.19 77 CYS B C 1
ATOM 1927 O O . CYS B 1 77 ? 7.926 8.984 -2.666 1 97.19 77 CYS B O 1
ATOM 1929 N N . LYS B 1 78 ? 8.438 8.094 -4.566 1 96.5 78 LYS B N 1
ATOM 1930 C CA . LYS B 1 78 ? 8.969 9.336 -5.117 1 96.5 78 LYS B CA 1
ATOM 1931 C C . LYS B 1 78 ? 7.898 10.422 -5.156 1 96.5 78 LYS B C 1
ATOM 1933 O O . LYS B 1 78 ? 8.148 11.555 -4.73 1 96.5 78 LYS B O 1
ATOM 1938 N N . PRO B 1 79 ? 6.684 10.148 -5.668 1 97.88 79 PRO B N 1
ATOM 1939 C CA . PRO B 1 79 ? 5.676 11.211 -5.602 1 97.88 79 PRO B CA 1
ATOM 1940 C C . PRO B 1 79 ? 5.352 11.625 -4.172 1 97.88 79 PRO B C 1
ATOM 1942 O O . PRO B 1 79 ? 5.023 12.789 -3.922 1 97.88 79 PRO B O 1
ATOM 1945 N N . CYS B 1 80 ? 5.449 10.711 -3.248 1 98.56 80 CYS B N 1
ATOM 1946 C CA . CYS B 1 80 ? 5.246 11.023 -1.839 1 98.56 80 CYS B CA 1
ATOM 1947 C C . CYS B 1 80 ? 6.301 12 -1.341 1 98.56 80 CYS B C 1
ATOM 1949 O O . CYS B 1 80 ? 5.98 12.969 -0.644 1 98.56 80 CYS B O 1
ATOM 1951 N N . GLN B 1 81 ? 7.512 11.742 -1.772 1 98.44 81 GLN B N 1
ATOM 1952 C CA . GLN B 1 81 ? 8.617 12.633 -1.423 1 98.44 81 GLN B CA 1
ATOM 1953 C C . GLN B 1 81 ? 8.383 14.039 -1.979 1 98.44 81 GLN B C 1
ATOM 1955 O O . GLN B 1 81 ? 8.609 15.031 -1.284 1 98.44 81 GLN B O 1
ATOM 1960 N N . ARG B 1 82 ? 7.895 14.125 -3.145 1 98.06 82 ARG B N 1
ATOM 1961 C CA . ARG B 1 82 ? 7.656 15.406 -3.801 1 98.06 82 ARG B CA 1
ATOM 1962 C C . ARG B 1 82 ? 6.578 16.203 -3.076 1 98.06 82 ARG B C 1
ATOM 1964 O O . ARG B 1 82 ? 6.625 17.438 -3.033 1 98.06 82 ARG B O 1
ATOM 1971 N N . GLU B 1 83 ? 5.637 15.492 -2.514 1 98.56 83 GLU B N 1
ATOM 1972 C CA . GLU B 1 83 ? 4.523 16.172 -1.854 1 98.56 83 GLU B CA 1
ATOM 1973 C C . GLU B 1 83 ? 4.969 16.828 -0.548 1 98.56 83 GLU B C 1
ATOM 1975 O O . GLU B 1 83 ? 4.285 17.703 -0.021 1 98.56 83 GLU B O 1
ATOM 1980 N N . MET B 1 84 ? 6.137 16.406 -0.017 1 98.69 84 MET B N 1
ATOM 1981 C CA . MET B 1 84 ? 6.57 16.906 1.285 1 98.69 84 MET B CA 1
ATOM 1982 C C . MET B 1 84 ? 6.766 18.422 1.251 1 98.69 84 MET B C 1
ATOM 1984 O O . MET B 1 84 ? 6.398 19.125 2.195 1 98.69 84 MET B O 1
ATOM 1988 N N . SER B 1 85 ? 7.301 18.938 0.17 1 98.69 85 SER B N 1
ATOM 1989 C CA . SER B 1 85 ? 7.496 20.375 0.078 1 98.69 85 SER B CA 1
ATOM 1990 C C . SER B 1 85 ? 6.164 21.109 0.024 1 98.69 85 SER B C 1
ATOM 1992 O O . SER B 1 85 ? 6.027 22.203 0.584 1 98.69 85 SER B O 1
ATOM 1994 N N . GLU B 1 86 ? 5.184 20.562 -0.651 1 98.81 86 GLU B N 1
ATOM 1995 C CA . GLU B 1 86 ? 3.854 21.156 -0.743 1 98.81 86 GLU B CA 1
ATOM 1996 C C . GLU B 1 86 ? 3.143 21.125 0.607 1 98.81 86 GLU B C 1
ATOM 1998 O O . GLU B 1 86 ? 2.459 22.094 0.971 1 98.81 86 GLU B O 1
ATOM 2003 N N . PHE B 1 87 ? 3.338 20.078 1.369 1 98.81 87 PHE B N 1
ATOM 2004 C CA . PHE B 1 87 ? 2.736 19.953 2.691 1 98.81 87 PHE B CA 1
ATOM 2005 C C . PHE B 1 87 ? 3.387 20.922 3.672 1 98.81 87 PHE B C 1
ATOM 2007 O O . PHE B 1 87 ? 2.721 21.453 4.566 1 98.81 87 PHE B O 1
ATOM 2014 N N . ARG B 1 88 ? 4.664 21.172 3.545 1 98.62 88 ARG B N 1
ATOM 2015 C CA . ARG B 1 88 ? 5.32 22.156 4.383 1 98.62 88 ARG B CA 1
ATOM 2016 C C . ARG B 1 88 ? 4.719 23.547 4.16 1 98.62 88 ARG B C 1
ATOM 2018 O O . ARG B 1 88 ? 4.484 24.281 5.117 1 98.62 88 ARG B O 1
ATOM 2025 N N . LYS B 1 89 ? 4.484 23.859 2.867 1 98.75 89 LYS B N 1
ATOM 2026 C CA . LYS B 1 89 ? 3.83 25.125 2.561 1 98.75 89 LYS B CA 1
ATOM 2027 C C . LYS B 1 89 ? 2.43 25.188 3.168 1 98.75 89 LYS B C 1
ATOM 2029 O O . LYS B 1 89 ? 2.02 26.219 3.697 1 98.75 89 LYS B O 1
ATOM 2034 N N . LEU B 1 90 ? 1.703 24.062 3.072 1 98.75 90 LEU B N 1
ATOM 2035 C CA . LEU B 1 90 ? 0.345 23.984 3.604 1 98.75 90 LEU B CA 1
ATOM 2036 C C . LEU B 1 90 ? 0.343 24.172 5.117 1 98.75 90 LEU B C 1
ATOM 2038 O O . LEU B 1 90 ? -0.484 24.906 5.656 1 98.75 90 LEU B O 1
ATOM 2042 N N . ARG B 1 91 ? 1.303 23.484 5.766 1 98.31 91 ARG B N 1
ATOM 2043 C CA . ARG B 1 91 ? 1.404 23.594 7.219 1 98.31 91 ARG B CA 1
ATOM 2044 C C . ARG B 1 91 ? 1.744 25.031 7.629 1 98.31 91 ARG B C 1
ATOM 2046 O O . ARG B 1 91 ? 1.241 25.531 8.633 1 98.31 91 ARG B O 1
ATOM 2053 N N . ALA B 1 92 ? 2.541 25.688 6.883 1 98.12 92 ALA B N 1
ATOM 2054 C CA . ALA B 1 92 ? 2.912 27.062 7.164 1 98.12 92 ALA B CA 1
ATOM 2055 C C . ALA B 1 92 ? 1.722 28 6.977 1 98.12 92 ALA B C 1
ATOM 2057 O O . ALA B 1 92 ? 1.616 29.031 7.656 1 98.12 92 ALA B O 1
ATOM 2058 N N . ALA B 1 93 ? 0.844 27.656 6.121 1 98.5 93 ALA B N 1
ATOM 2059 C CA . ALA B 1 93 ? -0.266 28.531 5.75 1 98.5 93 ALA B CA 1
ATOM 2060 C C . ALA B 1 93 ? -1.44 28.375 6.711 1 98.5 93 ALA B C 1
ATOM 2062 O O . ALA B 1 93 ? -2.262 29.281 6.859 1 98.5 93 ALA B O 1
ATOM 2063 N N . TYR B 1 94 ? -1.587 27.156 7.355 1 98.56 94 TYR B N 1
ATOM 2064 C CA . TYR B 1 94 ? -2.725 26.859 8.219 1 98.56 94 TYR B CA 1
ATOM 2065 C C . TYR B 1 94 ? -2.258 26.359 9.578 1 98.56 94 TYR B C 1
ATOM 2067 O O . TYR B 1 94 ? -1.467 25.422 9.664 1 98.56 94 TYR B O 1
ATOM 2075 N N . GLU B 1 95 ? -2.781 26.953 10.617 1 97.06 95 GLU B N 1
ATOM 2076 C CA . GLU B 1 95 ? -2.502 26.484 11.969 1 97.06 95 GLU B CA 1
ATOM 2077 C C . GLU B 1 95 ? -3.17 25.141 12.227 1 97.06 95 GLU B C 1
ATOM 2079 O O . GLU B 1 95 ? -4.137 24.781 11.555 1 97.06 95 GLU B O 1
ATOM 2084 N N . PRO B 1 96 ? -2.662 24.406 13.234 1 96.75 96 PRO B N 1
ATOM 2085 C CA . PRO B 1 96 ? -3.199 23.078 13.516 1 96.75 96 PRO B CA 1
ATOM 2086 C C . PRO B 1 96 ? -4.68 23.109 13.883 1 96.75 96 PRO B C 1
ATOM 2088 O O . PRO B 1 96 ? -5.398 22.125 13.633 1 96.75 96 PRO B O 1
ATOM 2091 N N . ASP B 1 97 ? -5.176 24.188 14.375 1 96.31 97 ASP B N 1
ATOM 2092 C CA . ASP B 1 97 ? -6.582 24.266 14.766 1 96.31 97 ASP B CA 1
ATOM 2093 C C . ASP B 1 97 ? -7.469 24.625 13.578 1 96.31 97 ASP B C 1
ATOM 2095 O O . ASP B 1 97 ? -8.695 24.531 13.664 1 96.31 97 ASP B O 1
ATOM 2099 N N . GLN B 1 98 ? -6.875 25.078 12.477 1 98 98 GLN B N 1
ATOM 2100 C CA . GLN B 1 98 ? -7.598 25.312 11.227 1 98 98 GLN B CA 1
ATOM 2101 C C . GLN B 1 98 ? -7.574 24.078 10.328 1 98 98 GLN B C 1
ATOM 2103 O O . GLN B 1 98 ? -8.57 23.75 9.688 1 98 98 GLN B O 1
ATOM 2108 N N . LEU B 1 99 ? -6.434 23.484 10.297 1 98.62 99 LEU B N 1
ATOM 2109 C CA . LEU B 1 99 ? -6.207 22.312 9.461 1 98.62 99 LEU B CA 1
ATOM 2110 C C . LEU B 1 99 ? -5.438 21.234 10.227 1 98.62 99 LEU B C 1
ATOM 2112 O O . LEU B 1 99 ? -4.254 21.422 10.531 1 98.62 99 LEU B O 1
ATOM 2116 N N . HIS B 1 100 ? -6.113 20.188 10.586 1 98.44 100 HIS B N 1
ATOM 2117 C CA . HIS B 1 100 ? -5.496 19.016 11.188 1 98.44 100 HIS B CA 1
ATOM 2118 C C . HIS B 1 100 ? -4.906 18.094 10.117 1 98.44 100 HIS B C 1
ATOM 2120 O O . HIS B 1 100 ? -5.645 17.406 9.414 1 98.44 100 HIS B O 1
ATOM 2126 N N . MET B 1 101 ? -3.582 18.094 9.969 1 98.69 101 MET B N 1
ATOM 2127 C CA . MET B 1 101 ? -2.859 17.266 9 1 98.69 101 MET B CA 1
ATOM 2128 C C . MET B 1 101 ? -2.201 16.078 9.68 1 98.69 101 MET B C 1
ATOM 2130 O O . MET B 1 101 ? -1.551 16.234 10.719 1 98.69 101 MET B O 1
ATOM 2134 N N . VAL B 1 102 ? -2.416 14.914 9.117 1 98.88 102 VAL B N 1
ATOM 2135 C CA . VAL B 1 102 ? -1.739 13.719 9.602 1 98.88 102 VAL B CA 1
ATOM 2136 C C . VAL B 1 102 ? -1.229 12.898 8.414 1 98.88 102 VAL B C 1
ATOM 2138 O O . VAL B 1 102 ? -1.984 12.594 7.492 1 98.88 102 VAL B O 1
ATOM 2141 N N . SER B 1 103 ? 0.057 12.586 8.406 1 98.94 103 SER B N 1
ATOM 2142 C CA . SER B 1 103 ? 0.601 11.617 7.461 1 98.94 103 SER B CA 1
ATOM 2143 C C . SER B 1 103 ? 0.606 10.211 8.055 1 98.94 103 SER B C 1
ATOM 2145 O O . SER B 1 103 ? 0.9 10.031 9.234 1 98.94 103 SER B O 1
ATOM 2147 N N . ILE B 1 104 ? 0.243 9.242 7.246 1 98.94 104 ILE B N 1
ATOM 2148 C CA . ILE B 1 104 ? 0.021 7.867 7.68 1 98.94 104 ILE B CA 1
ATOM 2149 C C . ILE B 1 104 ? 0.871 6.918 6.84 1 98.94 104 ILE B C 1
ATOM 2151 O O . ILE B 1 104 ? 0.824 6.957 5.609 1 98.94 104 ILE B O 1
ATOM 2155 N N . THR B 1 105 ? 1.687 6.07 7.465 1 98.88 105 THR B N 1
ATOM 2156 C CA . THR B 1 105 ? 2.52 5.125 6.73 1 98.88 105 THR B CA 1
ATOM 2157 C C . THR B 1 105 ? 2.371 3.717 7.293 1 98.88 105 THR B C 1
ATOM 2159 O O . THR B 1 105 ? 2.223 3.541 8.508 1 98.88 105 THR B O 1
ATOM 2162 N N . PRO B 1 106 ? 2.389 2.721 6.414 1 98.38 106 PRO B N 1
ATOM 2163 C CA . PRO B 1 106 ? 2.398 1.337 6.895 1 98.38 106 PRO B CA 1
ATOM 2164 C C . PRO B 1 106 ? 3.785 0.88 7.344 1 98.38 106 PRO B C 1
ATOM 2166 O O . PRO B 1 106 ? 3.934 -0.228 7.863 1 98.38 106 PRO B O 1
ATOM 2169 N N . GLU B 1 107 ? 4.832 1.671 7.059 1 98 107 GLU B N 1
ATOM 2170 C CA . GLU B 1 107 ? 6.199 1.315 7.434 1 98 107 GLU B CA 1
ATOM 2171 C C . GLU B 1 107 ? 6.363 1.28 8.953 1 98 107 GLU B C 1
ATOM 2173 O O . GLU B 1 107 ? 6.152 2.289 9.62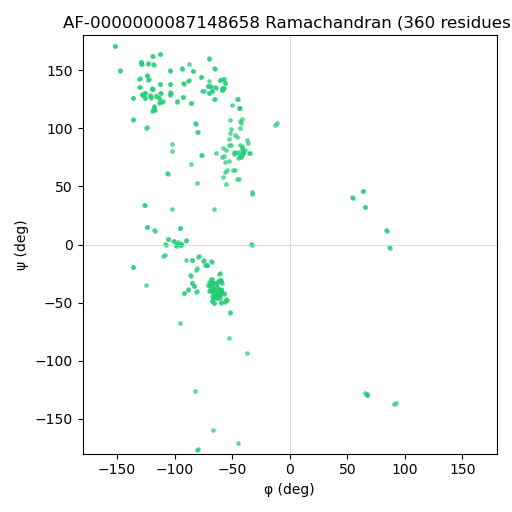5 1 98 107 GLU B O 1
ATOM 2178 N N . VAL B 1 108 ? 6.848 0.138 9.469 1 96.56 108 VAL B N 1
ATOM 2179 C CA . VAL B 1 108 ? 6.855 -0.046 10.922 1 96.56 108 VAL B CA 1
ATOM 2180 C C . VAL B 1 108 ? 8.242 0.268 11.477 1 96.56 108 VAL B C 1
ATOM 2182 O O . VAL B 1 108 ? 8.453 0.229 12.688 1 96.56 108 VAL B O 1
ATOM 2185 N N . ASP B 1 109 ? 9.148 0.603 10.633 1 96.12 109 ASP B N 1
ATOM 2186 C CA . ASP B 1 109 ? 10.469 1.035 11.078 1 96.12 109 ASP B CA 1
ATOM 2187 C C . ASP B 1 109 ? 10.445 2.494 11.531 1 96.12 109 ASP B C 1
ATOM 2189 O O . ASP B 1 109 ? 10.648 3.402 10.719 1 96.12 109 ASP B O 1
ATOM 2193 N N . GLU B 1 110 ? 10.32 2.709 12.812 1 95.81 110 GLU B N 1
ATOM 2194 C CA . GLU B 1 110 ? 10.172 4.059 13.359 1 95.81 110 GLU B CA 1
ATOM 2195 C C . GLU B 1 110 ? 11.414 4.902 13.086 1 95.81 110 GLU B C 1
ATOM 2197 O O . GLU B 1 110 ? 11.312 6.105 12.836 1 95.81 110 GLU B O 1
ATOM 2202 N N . THR B 1 111 ? 12.555 4.262 13.203 1 97.12 111 THR B N 1
ATOM 2203 C CA . THR B 1 111 ? 13.797 4.988 12.969 1 97.12 111 THR B CA 1
ATOM 2204 C C . THR B 1 111 ? 13.844 5.539 11.547 1 97.12 111 THR B C 1
ATOM 2206 O O . THR B 1 111 ? 14.211 6.695 11.336 1 97.12 111 THR B O 1
ATOM 2209 N N . LEU B 1 112 ? 13.414 4.738 10.602 1 97.31 112 LEU B N 1
ATOM 2210 C CA . LEU B 1 112 ? 13.359 5.148 9.203 1 97.31 112 LEU B CA 1
ATOM 2211 C C . LEU B 1 112 ? 12.398 6.32 9.016 1 97.31 112 LEU B C 1
ATOM 2213 O O . LEU B 1 112 ? 12.727 7.293 8.336 1 97.31 112 LEU B O 1
ATOM 2217 N N . VAL B 1 113 ? 11.281 6.25 9.625 1 98.31 113 VAL B N 1
ATOM 2218 C CA . VAL B 1 113 ? 10.273 7.297 9.484 1 98.31 113 VAL B CA 1
ATOM 2219 C C . VAL B 1 113 ? 10.766 8.578 10.148 1 98.31 113 VAL B C 1
ATOM 2221 O O . VAL B 1 113 ? 10.586 9.672 9.609 1 98.31 113 VAL B O 1
ATOM 2224 N N . GLU B 1 114 ? 11.414 8.461 11.305 1 97.44 114 GLU B N 1
ATOM 2225 C CA . GLU B 1 114 ? 11.969 9.617 12 1 97.44 114 GLU B CA 1
ATOM 2226 C C . GLU B 1 114 ? 13.016 10.32 11.141 1 97.44 114 GLU B C 1
ATOM 2228 O O . GLU B 1 114 ? 13.039 11.547 11.055 1 97.44 114 GLU B O 1
ATOM 2233 N N . GLU B 1 115 ? 13.898 9.539 10.562 1 98 115 GLU B N 1
ATOM 2234 C CA . GLU B 1 115 ? 14.938 10.094 9.703 1 98 115 GLU B CA 1
ATOM 2235 C C . GLU B 1 115 ? 14.328 10.805 8.492 1 98 115 GLU B C 1
ATOM 2237 O O . GLU B 1 115 ? 14.773 11.898 8.125 1 98 115 GLU B O 1
ATOM 2242 N N . PHE B 1 116 ? 13.359 10.148 7.922 1 98.81 116 PHE B N 1
ATOM 2243 C CA . PHE B 1 116 ? 12.664 10.75 6.797 1 98.81 116 PHE B CA 1
ATOM 2244 C C . PHE B 1 116 ? 12.023 12.078 7.203 1 98.81 116 PHE B C 1
ATOM 2246 O O . PHE B 1 116 ? 12.125 13.07 6.484 1 98.81 116 PHE B O 1
ATOM 2253 N N . TRP B 1 117 ? 11.305 12.094 8.281 1 98.31 117 TRP B N 1
ATOM 2254 C CA . TRP B 1 117 ? 10.586 13.273 8.75 1 98.31 117 TRP B CA 1
ATOM 2255 C C . TRP B 1 117 ? 11.555 14.422 9.016 1 98.31 117 TRP B C 1
ATOM 2257 O O . TRP B 1 117 ? 11.242 15.586 8.742 1 98.31 117 TRP B O 1
ATOM 2267 N N . ALA B 1 118 ? 12.734 14.109 9.594 1 97.44 118 ALA B N 1
ATOM 2268 C CA . ALA B 1 118 ? 13.773 15.117 9.82 1 97.44 118 ALA B CA 1
ATOM 2269 C C . ALA B 1 118 ? 14.32 15.641 8.5 1 97.44 118 ALA B C 1
ATOM 2271 O O . ALA B 1 118 ? 14.438 16.859 8.305 1 97.44 118 ALA B O 1
ATOM 2272 N N . GLU B 1 119 ? 14.609 14.766 7.598 1 98.06 119 GLU B N 1
ATOM 2273 C CA . GLU B 1 119 ? 15.188 15.117 6.301 1 98.06 119 GLU B CA 1
ATOM 2274 C C . GLU B 1 119 ? 14.258 16.031 5.516 1 98.06 119 GLU B C 1
ATOM 2276 O O . GLU B 1 119 ? 14.711 17 4.895 1 98.06 119 GLU B O 1
ATOM 2281 N N . TYR B 1 120 ? 12.977 15.742 5.605 1 98.12 120 TYR B N 1
ATOM 2282 C CA . TYR B 1 120 ? 12.023 16.484 4.793 1 98.12 120 TYR B CA 1
ATOM 2283 C C . TYR B 1 120 ? 11.328 17.562 5.621 1 98.12 120 TYR B C 1
ATOM 2285 O O . TYR B 1 120 ? 10.367 18.188 5.156 1 98.12 120 TYR B O 1
ATOM 2293 N N . GLU B 1 121 ? 11.695 17.703 6.84 1 97.06 121 GLU B N 1
ATOM 2294 C CA . GLU B 1 121 ? 11.281 18.797 7.711 1 97.06 121 GLU B CA 1
ATOM 2295 C C . GLU B 1 121 ? 9.773 18.781 7.953 1 97.06 121 GLU B C 1
ATOM 2297 O O . GLU B 1 121 ? 9.109 19.812 7.848 1 97.06 121 GLU B O 1
ATOM 2302 N N . GLY B 1 122 ? 9.297 17.578 8.242 1 97.69 122 GLY B N 1
ATOM 2303 C CA . GLY B 1 122 ? 7.902 17.469 8.641 1 97.69 122 GLY B CA 1
ATOM 2304 C C . GLY B 1 122 ? 7.625 18.062 10.008 1 97.69 122 GLY B C 1
ATOM 2305 O O . GLY B 1 122 ? 8.352 17.797 10.969 1 97.69 122 GLY B O 1
ATOM 2306 N N . THR B 1 123 ? 6.574 18.922 10.086 1 97.38 123 THR B N 1
ATOM 2307 C CA . THR B 1 123 ? 6.262 19.562 11.359 1 97.38 123 THR B CA 1
ATOM 2308 C C . THR B 1 123 ? 4.82 19.281 11.766 1 97.38 123 THR B C 1
ATOM 2310 O O . THR B 1 123 ? 4.25 19.984 12.594 1 97.38 123 THR B O 1
ATOM 2313 N N . TRP B 1 124 ? 4.207 18.344 11.164 1 98.19 124 TRP B N 1
ATOM 2314 C CA . TRP B 1 124 ? 2.887 17.828 11.523 1 98.19 124 TRP B CA 1
ATOM 2315 C C . TRP B 1 124 ? 2.955 16.359 11.891 1 98.19 124 TRP B C 1
ATOM 2317 O O . TRP B 1 124 ? 3.969 15.695 11.656 1 98.19 124 TRP B O 1
ATOM 2327 N N . PRO B 1 125 ? 1.984 15.781 12.562 1 98.62 125 PRO B N 1
ATOM 2328 C CA . PRO B 1 125 ? 2.049 14.391 13.031 1 98.62 125 PRO B CA 1
ATOM 2329 C C . PRO B 1 125 ? 2.195 13.391 11.891 1 98.62 125 PRO B C 1
ATOM 2331 O O . PRO B 1 125 ? 1.594 13.57 10.828 1 98.62 125 PRO B O 1
ATOM 2334 N N . VAL B 1 126 ? 2.984 12.375 12.117 1 98.81 126 VAL B N 1
ATOM 2335 C CA . VAL B 1 126 ? 3.092 11.188 11.281 1 98.81 126 VAL B CA 1
ATOM 2336 C C . VAL B 1 126 ? 2.867 9.938 12.133 1 98.81 126 VAL B C 1
ATOM 2338 O O . VAL B 1 126 ? 3.43 9.805 13.227 1 98.81 126 VAL B O 1
ATOM 2341 N N . VAL B 1 127 ? 1.977 9.062 11.625 1 98.81 127 VAL B N 1
ATOM 2342 C CA . VAL B 1 127 ? 1.564 7.914 12.422 1 98.81 127 VAL B CA 1
ATOM 2343 C C . VAL B 1 127 ? 1.852 6.621 11.656 1 98.81 127 VAL B C 1
ATOM 2345 O O . VAL B 1 127 ? 1.946 6.629 10.43 1 98.81 127 VAL B O 1
ATOM 2348 N N . ILE B 1 128 ? 2.006 5.523 12.43 1 98.56 128 ILE B N 1
ATOM 2349 C CA . ILE B 1 128 ? 2.242 4.195 11.875 1 98.56 128 ILE B CA 1
ATOM 2350 C C . ILE B 1 128 ? 0.927 3.422 11.805 1 98.56 128 ILE B C 1
ATOM 2352 O O . ILE B 1 128 ? 0.25 3.244 12.82 1 98.56 128 ILE B O 1
ATOM 2356 N N . ASP B 1 129 ? 0.605 2.994 10.609 1 98.5 129 ASP B N 1
ATOM 2357 C CA . ASP B 1 129 ? -0.569 2.164 10.367 1 98.5 129 ASP B CA 1
ATOM 2358 C C . ASP B 1 129 ? -0.17 0.716 10.094 1 98.5 129 ASP B C 1
ATOM 2360 O O . ASP B 1 129 ? -0.536 0.152 9.055 1 98.5 129 ASP B O 1
ATOM 2364 N N . GLY B 1 130 ? 0.483 0.104 11.086 1 97 130 GLY B N 1
ATOM 2365 C CA . GLY B 1 130 ? 1.06 -1.221 10.922 1 97 130 GLY B CA 1
ATOM 2366 C C . GLY B 1 130 ? 0.022 -2.293 10.641 1 97 130 GLY B C 1
ATOM 2367 O O . GLY B 1 130 ? 0.3 -3.264 9.938 1 97 130 GLY B O 1
ATOM 2368 N N . ALA B 1 131 ? -1.114 -2.137 11.18 1 95.69 131 ALA B N 1
ATOM 2369 C CA . ALA B 1 131 ? -2.182 -3.117 11 1 95.69 131 ALA B CA 1
ATOM 2370 C C . ALA B 1 131 ? -3.098 -2.721 9.844 1 95.69 131 ALA B C 1
ATOM 2372 O O . ALA B 1 131 ? -4.094 -3.395 9.578 1 95.69 131 ALA B O 1
ATOM 2373 N N . LEU B 1 132 ? -2.854 -1.623 9.164 1 97.94 132 LEU B N 1
ATOM 2374 C CA . LEU B 1 132 ? -3.559 -1.128 7.988 1 97.94 132 LEU B CA 1
ATOM 2375 C C . LEU B 1 132 ? -5 -0.763 8.336 1 97.94 132 LEU B C 1
ATOM 2377 O O . LEU B 1 132 ? -5.895 -0.91 7.5 1 97.94 132 LEU B O 1
ATOM 2381 N N . GLU B 1 133 ? -5.227 -0.296 9.594 1 97.31 133 GLU B N 1
ATOM 2382 C CA . GLU B 1 133 ? -6.578 0.051 10.023 1 97.31 133 GLU B CA 1
ATOM 2383 C C . GLU B 1 133 ? -7.113 1.25 9.25 1 97.31 133 GLU B C 1
ATOM 2385 O O . GLU B 1 133 ? -8.242 1.221 8.75 1 97.31 133 GLU B O 1
ATOM 2390 N N . ALA B 1 134 ? -6.355 2.297 9.188 1 98.31 134 ALA B N 1
ATOM 2391 C CA . ALA B 1 134 ? -6.785 3.477 8.438 1 98.31 134 ALA B CA 1
ATOM 2392 C C . ALA B 1 134 ? -6.891 3.17 6.945 1 98.31 134 ALA B C 1
ATOM 2394 O O . ALA B 1 134 ? -7.84 3.6 6.285 1 98.31 134 ALA B O 1
ATOM 2395 N N . THR B 1 135 ? -5.883 2.457 6.422 1 98.12 135 THR B N 1
ATOM 2396 C CA . THR B 1 135 ? -5.855 2.066 5.02 1 98.12 135 THR B CA 1
ATOM 2397 C C . THR B 1 135 ? -7.129 1.315 4.641 1 98.12 135 THR B C 1
ATOM 2399 O O . THR B 1 135 ? -7.762 1.626 3.629 1 98.12 135 THR B O 1
ATOM 2402 N N . GLU B 1 136 ? -7.508 0.347 5.473 1 96.75 136 GLU B N 1
ATOM 2403 C CA . GLU B 1 136 ? -8.719 -0.434 5.238 1 96.75 136 GLU B CA 1
ATOM 2404 C C . GLU B 1 136 ? -9.969 0.434 5.359 1 96.75 136 GLU B C 1
ATOM 2406 O O . GLU B 1 136 ? -10.867 0.362 4.52 1 96.75 136 GLU B O 1
ATOM 2411 N N . ARG B 1 137 ? -9.992 1.283 6.312 1 96.06 137 ARG B N 1
ATOM 2412 C CA . ARG B 1 137 ? -11.172 2.088 6.598 1 96.06 137 ARG B CA 1
ATOM 2413 C C . ARG B 1 137 ? -11.555 2.945 5.398 1 96.06 137 ARG B C 1
ATOM 2415 O O . ARG B 1 137 ? -12.742 3.109 5.098 1 96.06 137 ARG B O 1
ATOM 2422 N N . TRP B 1 138 ? -10.578 3.463 4.73 1 95.94 138 TRP B N 1
ATOM 2423 C CA . TRP B 1 138 ? -10.891 4.422 3.676 1 95.94 138 TRP B CA 1
ATOM 2424 C C . TRP B 1 138 ? -10.445 3.9 2.314 1 95.94 138 TRP B C 1
ATOM 2426 O O . TRP B 1 138 ? -10.328 4.668 1.354 1 95.94 138 TRP B O 1
ATOM 2436 N N . ASN B 1 139 ? -10.102 2.656 2.254 1 95 139 ASN B N 1
ATOM 2437 C CA . ASN B 1 139 ? -9.695 2.025 1.004 1 95 139 ASN B CA 1
ATOM 2438 C C . ASN B 1 139 ? -8.547 2.789 0.34 1 95 139 ASN B C 1
ATOM 2440 O O . ASN B 1 139 ? -8.602 3.074 -0.857 1 95 139 ASN B O 1
ATOM 2444 N N . ALA B 1 140 ? -7.609 3.248 1.161 1 97.06 140 ALA B N 1
ATOM 2445 C CA . ALA B 1 140 ? -6.438 3.951 0.639 1 97.06 140 ALA B CA 1
ATOM 2446 C C . ALA B 1 140 ? -5.438 2.973 0.035 1 97.06 140 ALA B C 1
ATOM 2448 O O . ALA B 1 140 ? -4.324 2.818 0.547 1 97.06 140 ALA B O 1
ATOM 2449 N N . ASN B 1 141 ? -5.715 2.502 -1.136 1 96.31 141 ASN B N 1
ATOM 2450 C CA . ASN B 1 141 ? -5.027 1.354 -1.72 1 96.31 141 ASN B CA 1
ATOM 2451 C C . ASN B 1 141 ? -3.877 1.787 -2.621 1 96.31 141 ASN B C 1
ATOM 2453 O O . ASN B 1 141 ? -3.359 0.986 -3.402 1 96.31 141 ASN B O 1
ATOM 2457 N N . ALA B 1 142 ? -3.482 3.021 -2.539 1 97.75 142 ALA B N 1
ATOM 2458 C CA . ALA B 1 142 ? -2.369 3.539 -3.328 1 97.75 142 ALA B CA 1
ATOM 2459 C C . ALA B 1 142 ? -1.613 4.625 -2.566 1 97.75 142 ALA B C 1
ATOM 2461 O O . ALA B 1 142 ? -2.189 5.312 -1.721 1 97.75 142 ALA B O 1
ATOM 2462 N N . TYR B 1 143 ? -0.284 4.699 -2.865 1 98.19 143 TYR B N 1
ATOM 2463 C CA . TYR B 1 143 ? 0.521 5.805 -2.359 1 98.19 143 TYR B CA 1
ATOM 2464 C C . TYR B 1 143 ? 0.967 6.719 -3.494 1 98.19 143 TYR B C 1
ATOM 2466 O O . TYR B 1 143 ? 1.393 6.246 -4.551 1 98.19 143 TYR B O 1
ATOM 2474 N N . PRO B 1 144 ? 0.782 7.973 -3.35 1 98.62 144 PRO B N 1
ATOM 2475 C CA . PRO B 1 144 ? 0.113 8.625 -2.221 1 98.62 144 PRO B CA 1
ATOM 2476 C C . PRO B 1 144 ? -1.407 8.648 -2.371 1 98.62 144 PRO B C 1
ATOM 2478 O O . PRO B 1 144 ? -1.924 8.539 -3.486 1 98.62 144 PRO B O 1
ATOM 2481 N N . THR B 1 145 ? -2.094 8.609 -1.348 1 98.69 145 THR B N 1
ATOM 2482 C CA . THR B 1 145 ? -3.518 8.914 -1.257 1 98.69 145 THR B CA 1
ATOM 2483 C C . THR B 1 145 ? -3.768 10.047 -0.264 1 98.69 145 THR B C 1
ATOM 2485 O O . THR B 1 145 ? -3.23 10.039 0.846 1 98.69 145 THR B O 1
ATOM 2488 N N . ASN B 1 146 ? -4.496 11.062 -0.701 1 98.81 146 ASN B N 1
ATOM 2489 C CA . ASN B 1 146 ? -4.871 12.18 0.154 1 98.81 146 ASN B CA 1
ATOM 2490 C C . ASN B 1 146 ? -6.375 12.227 0.396 1 98.81 146 ASN B C 1
ATOM 2492 O O . ASN B 1 146 ? -7.16 12.203 -0.553 1 98.81 146 ASN B O 1
ATOM 2496 N N . LEU B 1 147 ? -6.746 12.266 1.65 1 98.56 147 LEU B N 1
ATOM 2497 C CA . LEU B 1 147 ? -8.141 12.391 2.053 1 98.56 147 LEU B CA 1
ATOM 2498 C C . LEU B 1 147 ? -8.398 13.742 2.717 1 98.56 147 LEU B C 1
ATOM 2500 O O . LEU B 1 147 ? -7.57 14.219 3.504 1 98.56 147 LEU B O 1
ATOM 2504 N N . LEU B 1 148 ? -9.531 14.328 2.363 1 98.5 148 LEU B N 1
ATOM 2505 C CA . LEU B 1 148 ? -9.891 15.633 2.922 1 98.5 148 LEU B CA 1
ATOM 2506 C C . LEU B 1 148 ? -11.297 15.602 3.512 1 98.5 148 LEU B C 1
ATOM 2508 O O . LEU B 1 148 ? -12.234 15.141 2.861 1 98.5 148 LEU B O 1
ATOM 2512 N N . PHE B 1 149 ? -11.383 16.047 4.754 1 97.75 149 PHE B N 1
ATOM 2513 C CA . PHE B 1 149 ? -12.641 16.109 5.488 1 97.75 149 PHE B CA 1
ATOM 2514 C C . PHE B 1 149 ? -12.914 17.531 5.984 1 97.75 149 PHE B C 1
ATOM 2516 O O . PHE B 1 149 ? -11.992 18.234 6.402 1 97.75 149 PHE B O 1
ATOM 2523 N N . ASP B 1 150 ? -14.188 17.906 5.996 1 96.88 150 ASP B N 1
ATOM 2524 C CA . ASP B 1 150 ? -14.539 19.219 6.543 1 96.88 150 ASP B CA 1
ATOM 2525 C C . ASP B 1 150 ? -14.578 19.172 8.07 1 96.88 150 ASP B C 1
ATOM 2527 O O . ASP B 1 150 ? -14.219 18.172 8.68 1 96.88 150 ASP B O 1
ATOM 2531 N N . ALA B 1 151 ? -14.969 20.281 8.664 1 96 151 ALA B N 1
ATOM 2532 C CA . ALA B 1 151 ? -14.922 20.438 10.117 1 96 151 ALA B CA 1
ATOM 2533 C C . ALA B 1 151 ? -15.93 19.531 10.805 1 96 151 ALA B C 1
ATOM 2535 O O . ALA B 1 151 ? -15.82 19.266 12 1 96 151 ALA B O 1
ATOM 2536 N N . ASP B 1 152 ? -16.891 18.969 10.047 1 93.94 152 ASP B N 1
ATOM 2537 C CA . ASP B 1 152 ? -17.891 18.047 10.594 1 93.94 152 ASP B CA 1
ATOM 2538 C C . ASP B 1 152 ? -17.453 16.594 10.391 1 93.94 152 ASP B C 1
ATOM 2540 O O . ASP B 1 152 ? -18.188 15.672 10.773 1 93.94 152 ASP B O 1
ATOM 2544 N N . GLY B 1 153 ? -16.312 16.438 9.789 1 94.69 153 GLY B N 1
ATOM 2545 C CA . GLY B 1 153 ? -15.82 15.086 9.57 1 94.69 153 GLY B CA 1
ATOM 2546 C C . GLY B 1 153 ? -16.375 14.438 8.32 1 94.69 153 GLY B C 1
ATOM 2547 O O . GLY B 1 153 ? -16.219 13.234 8.109 1 94.69 153 GLY B O 1
ATOM 2548 N N . LYS B 1 154 ? -17.016 15.289 7.516 1 94.19 154 LYS B N 1
ATOM 2549 C CA . LYS B 1 154 ? -17.578 14.781 6.27 1 94.19 154 LYS B CA 1
ATOM 2550 C C . LYS B 1 154 ? -16.609 14.953 5.109 1 94.19 154 LYS B C 1
ATOM 2552 O O . LYS B 1 154 ? -15.812 15.898 5.102 1 94.19 154 LYS B O 1
ATOM 2557 N N . PRO B 1 155 ? -16.703 14.055 4.113 1 96.06 155 PRO B N 1
ATOM 2558 C CA . PRO B 1 155 ? -15.844 14.234 2.939 1 96.06 155 PRO B CA 1
ATOM 2559 C C . PRO B 1 155 ? -16.016 15.602 2.287 1 96.06 155 PRO B C 1
ATOM 2561 O O . PRO B 1 155 ? -17.141 16.125 2.207 1 96.06 155 PRO B O 1
ATOM 2564 N N . ALA B 1 156 ? -14.883 16.172 1.891 1 91.94 156 ALA B N 1
ATOM 2565 C CA . ALA B 1 156 ? -14.875 17.516 1.354 1 91.94 156 ALA B CA 1
ATOM 2566 C C . ALA B 1 156 ? -15.602 17.578 0.011 1 91.94 156 ALA B C 1
ATOM 2568 O O . ALA B 1 156 ? -16.078 18.641 -0.395 1 91.94 156 ALA B O 1
ATOM 2569 N N . SER B 1 157 ? -15.5 16.516 -0.747 1 84.88 157 SER B N 1
ATOM 2570 C CA . SER B 1 157 ? -16.172 16.469 -2.043 1 84.88 157 SER B CA 1
ATOM 2571 C C . SER B 1 157 ? -17.094 15.266 -2.158 1 84.88 157 SER B C 1
ATOM 2573 O O . SER B 1 157 ? -16.625 14.148 -2.418 1 84.88 157 SER B O 1
ATOM 2575 N N . GLY B 1 158 ? -18.391 15.586 -1.97 1 83.88 158 GLY B N 1
ATOM 2576 C CA . GLY B 1 158 ? -19.328 14.5 -2.16 1 83.88 158 GLY B CA 1
ATOM 2577 C C . GLY B 1 158 ? -19.203 13.406 -1.116 1 83.88 158 GLY B C 1
ATOM 2578 O O . GLY B 1 158 ? -19.172 13.688 0.084 1 83.88 158 GLY B O 1
ATOM 2579 N N . ASP B 1 159 ? -19.094 12.094 -1.677 1 88 159 ASP B N 1
ATOM 2580 C CA . ASP B 1 159 ? -19.109 10.945 -0.768 1 88 159 ASP B CA 1
ATOM 2581 C C . ASP B 1 159 ? -17.734 10.305 -0.675 1 88 159 ASP B C 1
ATOM 2583 O O . ASP B 1 159 ? -17.516 9.391 0.12 1 88 159 ASP B O 1
ATOM 2587 N N . ASP B 1 160 ? -16.844 10.828 -1.35 1 92.38 160 ASP B N 1
ATOM 2588 C CA . ASP B 1 160 ? -15.492 10.289 -1.352 1 92.38 160 ASP B CA 1
ATOM 2589 C C . ASP B 1 160 ? -14.5 11.312 -0.807 1 92.38 160 ASP B C 1
ATOM 2591 O O . ASP B 1 160 ? -14.344 12.398 -1.37 1 92.38 160 ASP B O 1
ATOM 2595 N N . PRO B 1 161 ? -13.844 11.008 0.235 1 97.19 161 PRO B N 1
ATOM 2596 C CA . PRO B 1 161 ? -12.922 11.977 0.819 1 97.19 161 PRO B CA 1
ATOM 2597 C C . PRO B 1 161 ? -11.625 12.117 0.017 1 97.19 161 PRO B C 1
ATOM 2599 O O . PRO B 1 161 ? -10.828 13.023 0.273 1 97.19 161 PRO B O 1
ATOM 2602 N N . GLU B 1 162 ? -11.391 11.195 -0.874 1 97.62 162 GLU B N 1
ATOM 2603 C CA . GLU B 1 162 ? -10.141 11.258 -1.624 1 97.62 162 GLU B CA 1
ATOM 2604 C C . GLU B 1 162 ? -10.109 12.469 -2.551 1 97.62 162 GLU B C 1
ATOM 2606 O O . GLU B 1 162 ? -11.094 12.758 -3.238 1 97.62 162 GLU B O 1
ATOM 2611 N N . VAL B 1 163 ? -8.977 13.219 -2.498 1 97.69 163 VAL B N 1
ATOM 2612 C CA . VAL B 1 163 ? -8.773 14.352 -3.4 1 97.69 163 VAL B CA 1
ATOM 2613 C C . VAL B 1 163 ? -7.555 14.102 -4.281 1 97.69 163 VAL B C 1
ATOM 2615 O O . VAL B 1 163 ? -6.633 13.383 -3.883 1 97.69 163 VAL B O 1
ATOM 2618 N N . ARG B 1 164 ? -7.5 14.711 -5.438 1 95.62 164 ARG B N 1
ATOM 2619 C CA . ARG B 1 164 ? -6.449 14.477 -6.422 1 95.62 164 ARG B CA 1
ATOM 2620 C C . ARG B 1 164 ? -5.359 15.547 -6.324 1 95.62 164 ARG B C 1
ATOM 2622 O O . ARG B 1 164 ? -4.367 15.492 -7.055 1 95.62 164 ARG B O 1
ATOM 2629 N N . ALA B 1 165 ? -5.426 16.516 -5.391 1 97.62 165 ALA B N 1
ATOM 2630 C CA . ALA B 1 165 ? -4.449 17.594 -5.195 1 97.62 165 ALA B CA 1
ATOM 2631 C C . ALA B 1 165 ? -3.059 17.016 -4.93 1 97.62 165 ALA B C 1
ATOM 2633 O O . ALA B 1 165 ? -2.912 16.031 -4.215 1 97.62 165 ALA B O 1
ATOM 2634 N N . ARG B 1 166 ? -2.043 17.719 -5.492 1 98 166 ARG B N 1
ATOM 2635 C CA . ARG B 1 166 ? -0.655 17.297 -5.316 1 98 166 ARG B CA 1
ATOM 2636 C C . ARG B 1 166 ? 0.238 18.5 -5 1 98 166 ARG B C 1
ATOM 2638 O O . ARG B 1 166 ? 1.351 18.328 -4.496 1 98 166 ARG B O 1
ATOM 2645 N N . THR B 1 167 ? -0.291 19.641 -5.328 1 98.38 167 THR B N 1
ATOM 2646 C CA . THR B 1 167 ? 0.478 20.859 -5.121 1 98.38 167 THR B CA 1
ATOM 2647 C C . THR B 1 167 ? -0.155 21.719 -4.031 1 98.38 167 THR B C 1
ATOM 2649 O O . THR B 1 167 ? -1.323 21.531 -3.688 1 98.38 167 THR B O 1
ATOM 2652 N N . PHE B 1 168 ? 0.626 22.641 -3.559 1 98.69 168 PHE B N 1
ATOM 2653 C CA . PHE B 1 168 ? 0.105 23.578 -2.574 1 98.69 168 PHE B CA 1
ATOM 2654 C C . PHE B 1 168 ? -1.128 24.297 -3.111 1 98.69 168 PHE B C 1
ATOM 2656 O O . PHE B 1 168 ? -2.145 24.391 -2.42 1 98.69 168 PHE B O 1
ATOM 2663 N N . ALA B 1 169 ? -1.003 24.828 -4.332 1 98.62 169 ALA B N 1
ATOM 2664 C CA . ALA B 1 169 ? -2.102 25.594 -4.91 1 98.62 169 ALA B CA 1
ATOM 2665 C C . ALA B 1 169 ? -3.381 24.766 -4.969 1 98.62 169 ALA B C 1
ATOM 2667 O O . ALA B 1 169 ? -4.465 25.266 -4.648 1 98.62 169 ALA B O 1
ATOM 2668 N N . GLU B 1 170 ? -3.264 23.516 -5.344 1 98.5 170 GLU B N 1
ATOM 2669 C CA . GLU B 1 170 ? -4.418 22.625 -5.426 1 98.5 170 GLU B CA 1
ATOM 2670 C C . GLU B 1 170 ? -4.992 22.328 -4.043 1 98.5 170 GLU B C 1
ATOM 2672 O O . GLU B 1 170 ? -6.207 22.391 -3.844 1 98.5 170 GLU B O 1
ATOM 2677 N N . PHE B 1 171 ? -4.113 22.047 -3.08 1 98.56 171 PHE B N 1
ATOM 2678 C CA . PHE B 1 171 ? -4.562 21.812 -1.714 1 98.56 171 PHE B CA 1
ATOM 2679 C C . PHE B 1 171 ? -5.211 23.062 -1.131 1 98.56 171 PHE B C 1
ATOM 2681 O O . PHE B 1 171 ? -6.281 22.984 -0.522 1 98.56 171 PHE B O 1
ATOM 2688 N N . ASP B 1 172 ? -4.562 24.156 -1.324 1 98.62 172 ASP B N 1
ATOM 2689 C CA . ASP B 1 172 ? -5.062 25.406 -0.79 1 98.62 172 ASP B CA 1
ATOM 2690 C C . ASP B 1 172 ? -6.438 25.75 -1.362 1 98.62 172 ASP B C 1
ATOM 2692 O O . ASP B 1 172 ? -7.309 26.25 -0.651 1 98.62 172 ASP B O 1
ATOM 2696 N N . GLY B 1 173 ? -6.605 25.5 -2.613 1 98.19 173 GLY B N 1
ATOM 2697 C CA . GLY B 1 173 ? 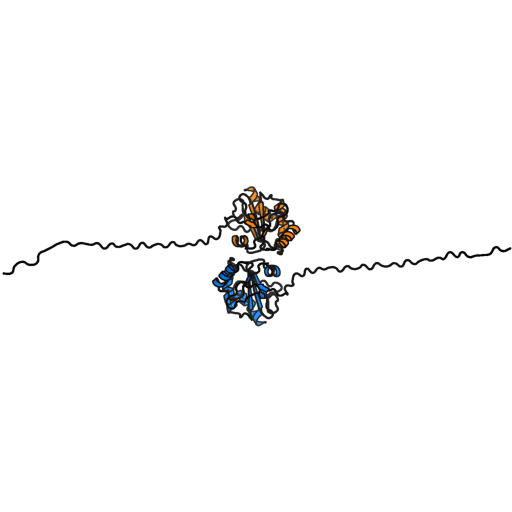-7.895 25.734 -3.25 1 98.19 173 GLY B CA 1
ATOM 2698 C C . GLY B 1 173 ? -9.016 24.922 -2.639 1 98.19 173 GLY B C 1
ATOM 2699 O O . GLY B 1 173 ? -10.172 25.344 -2.645 1 98.19 173 GLY B O 1
ATOM 2700 N N . LEU B 1 174 ? -8.695 23.719 -2.107 1 98 174 LEU B N 1
ATOM 2701 C CA . LEU B 1 174 ? -9.688 22.844 -1.496 1 98 174 LEU B CA 1
ATOM 2702 C C . LEU B 1 174 ? -9.859 23.156 -0.015 1 98 174 LEU B C 1
ATOM 2704 O O . LEU B 1 174 ? -10.984 23.188 0.493 1 98 174 LEU B O 1
ATOM 2708 N N . VAL B 1 175 ? -8.781 23.469 0.666 1 98.38 175 VAL B N 1
ATOM 2709 C CA . VAL B 1 175 ? -8.742 23.625 2.117 1 98.38 175 VAL B CA 1
ATOM 2710 C C . VAL B 1 175 ? -9.258 25.016 2.5 1 98.38 175 VAL B C 1
ATOM 2712 O O . VAL B 1 175 ? -10.008 25.156 3.465 1 98.38 175 VAL B O 1
ATOM 2715 N N . GLY B 1 176 ? -8.891 26.016 1.753 1 98.12 176 GLY B N 1
ATOM 2716 C CA . GLY B 1 176 ? -9.227 27.391 2.066 1 98.12 176 GLY B CA 1
ATOM 2717 C C . GLY B 1 176 ? -10.711 27.594 2.318 1 98.12 176 GLY B C 1
ATOM 2718 O O . GLY B 1 176 ? -11.102 28.047 3.396 1 98.12 176 GLY B O 1
ATOM 271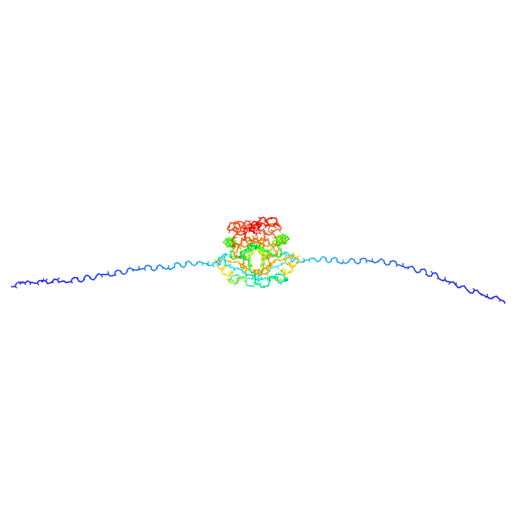9 N N . PRO B 1 177 ? -11.547 27.266 1.352 1 97.62 177 PRO B N 1
ATOM 2720 C CA . PRO B 1 177 ? -12.984 27.469 1.517 1 97.62 177 PRO B CA 1
ATOM 2721 C C . PRO B 1 177 ? -13.555 26.688 2.705 1 97.62 177 PRO B C 1
ATOM 2723 O O . PRO B 1 177 ? -14.492 27.156 3.359 1 97.62 177 PRO B O 1
ATOM 2726 N N . LEU B 1 178 ? -12.977 25.516 2.994 1 97.69 178 LEU B N 1
ATOM 2727 C CA . LEU B 1 178 ? -13.469 24.703 4.105 1 97.69 178 LEU B CA 1
ATOM 2728 C C . LEU B 1 178 ? -13.141 25.375 5.441 1 97.69 178 LEU B C 1
ATOM 2730 O O . LEU B 1 178 ? -13.953 25.328 6.371 1 97.69 178 LEU B O 1
ATOM 2734 N N . VAL B 1 179 ? -11.961 25.922 5.492 1 97.62 179 VAL B N 1
ATOM 2735 C CA . VAL B 1 179 ? -11.523 26.562 6.727 1 97.62 179 VAL B CA 1
ATOM 2736 C C . VAL B 1 179 ? -12.344 27.828 6.961 1 97.62 179 VAL B C 1
ATOM 2738 O O . VAL B 1 179 ? -12.711 28.141 8.094 1 97.62 179 VAL B O 1
ATOM 2741 N N . GLU B 1 180 ? -12.727 28.547 5.918 1 95.06 180 GLU B N 1
ATOM 2742 C CA . GLU B 1 180 ? -13.523 29.766 6.02 1 95.06 180 GLU B CA 1
ATOM 2743 C C . GLU B 1 180 ? -14.945 29.453 6.492 1 95.06 180 GLU B C 1
ATOM 2745 O O . GLU B 1 180 ? -15.562 30.266 7.191 1 95.06 180 GLU B O 1
ATOM 2750 N N . GLU B 1 181 ? -15.406 28.312 6.121 1 89.44 181 GLU B N 1
ATOM 2751 C CA . GLU B 1 181 ? -16.766 27.906 6.465 1 89.44 181 GLU B CA 1
ATOM 2752 C C . GLU B 1 181 ? -16.844 27.359 7.883 1 89.44 181 GLU B C 1
ATOM 2754 O O . GLU B 1 181 ? -17.922 27.25 8.461 1 89.44 181 GLU B O 1
ATOM 2759 N N . SER B 1 182 ? -15.766 26.922 8.43 1 85.12 182 SER B N 1
ATOM 2760 C CA . SER B 1 182 ? -15.75 26.266 9.734 1 85.12 182 SER B CA 1
ATOM 2761 C C . SER B 1 182 ? -15.805 27.281 10.867 1 85.12 182 SER B C 1
ATOM 2763 O O . SER B 1 182 ? -16.391 27.016 11.922 1 85.12 182 SER B O 1
#

Solvent-accessible surface area (backbone atoms only — not comparable to full-atom values): 21383 Å² total; per-residue (Å²): 136,86,83,79,81,90,77,84,74,82,80,75,85,74,78,80,80,77,80,77,76,77,73,77,76,73,67,78,76,77,70,70,68,75,73,60,77,57,94,74,60,89,51,65,34,43,41,49,42,60,60,86,91,32,54,69,55,67,41,67,60,67,47,83,68,16,25,19,38,40,34,34,38,51,94,83,35,64,69,36,54,60,32,39,63,26,47,48,54,47,53,72,73,35,52,66,76,47,38,34,54,36,36,39,22,52,66,72,52,43,68,60,52,37,52,49,35,61,75,61,58,61,86,60,45,37,25,38,32,61,82,38,58,65,37,61,73,67,64,52,48,35,56,62,33,38,33,34,25,29,27,84,67,41,41,66,53,73,90,44,32,66,51,87,60,67,42,41,70,50,41,46,66,60,48,48,63,45,49,74,71,92,141,82,81,92,76,84,73,91,78,88,83,82,80,75,77,78,81,80,76,76,76,76,72,75,76,72,68,78,77,77,71,71,68,76,74,62,78,56,98,75,60,88,53,64,33,44,40,49,43,60,59,86,92,32,54,70,55,67,42,68,62,66,49,84,68,16,25,19,38,40,35,35,36,51,92,84,36,65,72,35,54,60,32,40,64,26,49,47,53,46,52,73,74,36,55,66,75,48,37,34,54,34,37,36,23,52,67,73,53,42,68,60,51,38,51,49,34,60,74,59,58,61,87,58,45,36,27,40,32,61,83,38,57,66,39,61,72,66,65,52,49,35,58,60,32,39,34,33,25,29,28,84,67,41,40,66,54,76,91,43,31,67,51,87,60,68,43,41,70,50,41,46,65,60,47,49,62,47,49,73,71,92

pLDDT: mean 82.78, std 26.73, range [23.36, 98.94]

Radius of gyration: 36.99 Å; Cα contacts (8 Å, |Δi|>4): 566; chains: 2; bounding box: 206×97×49 Å

Nearest PDB structures (foldseek):
  1st9-assembly2_B  TM=8.616E-01  e=1.292E-09  Bacillus subtilis
  3c73-assembly1_A  TM=8.512E-01  e=1.891E-09  unclassified
  3c71-assembly1_A  TM=8.768E-01  e=4.604E-09  Bacillus subtilis
  2h1a-assembly1_A  TM=8.648E-01  e=4.906E-09  Bacillus subtilis
  3gl3-assembly1_A  TM=8.522E-01  e=2.560E-08  Chlorobaculum tepidum TLS

Sequence (364 aa):
MPSRQRRLLLGAIGTAIGGSIAGCLGGPSAGGSTDTGTDDEPLSLPSAVTRGELPDGEVRLKESGTVSLLNFFTTWCKPCQREMSEFRKLRAAYEPDQLHMVSITPEVDETLVEEFWAEYEGTWPVVIDGALEATERWNANAYPTNLLFDADGKPASGDDPEVRARTFAEFDGLVGPLVEESMPSRQRRLLLGAIGTAIGGSIAGCLGGPSAGGSTDTGTDDEPLSLPSAVTRGELPDGEVRLKESGTVSLLNFFTTWCKPCQREMSEFRKLRAAYEPDQLHMVSITPEVDETLVEEFWAEYEGTWPVVIDGALEATERWNANAYPTNLLFDADGKPASGDDPEVRARTFAEFDGLVGPLVEES

InterPro domains:
  IPR013740 Redoxin [PF08534] (55-154)
  IPR013766 Thioredoxin domain [PS51352] (34-180)
  IPR036249 Thioredoxin-like superfamily [SSF52833] (6-156)
  IPR050553 Thioredoxin family ResA/DsbE subfamily [PTHR42852] (56-154)

Organism: NCBI:txid1816183

Secondary structure (DSSP, 8-state):
--------------------------------------TTS--EEEBS--STTS--SEEESS-TTSEEEEEE--TT-HHHHHHHHHHHHHHHHS-TTTEEEEEEE----HHHHHHHHHHTT--S-EEE-TT-HHHHHTT--BSSEEEEE-TTS-BSSTT--EE---SHHHHHHHHHHHHHH-/--------------------------------------TTS--EEEBS--STTS--SEEESS-TTSEEEEEE--TT-HHHHHHHHHHHHHHHHS-TTTEEEEEEE----HHHHHHHHHHTT--S-EEE-TT-HHHHHTT--BSSEEEEE-TTS-BSSTT--EE---SHHHHHHHHHHHHHH-

Foldseek 3Di:
DDPDDDDPPPDPCPPPPDDPPPPPPPDPPCPVPPPPPPLPDWDWFAFLDPPDPEDHGIDTQDDAQEKEKEKEADLPDPLLLVLLVQVVVVCVVDPCRHYPYEYEYLDPPSVVVNVSCVVSVPDHTYGHPVVCSVCVSQVCPDPTWMFIAANRRAQLPPHHRTDPDRHNVSVCVSSVVRSVVD/DDDDDDDDDDDDPCPPDPPPPPPPPPDPPCPVPPPPPPLPDWDWFAFLAPDDPEDHGIDTQDDAQEKEKEKEADLPDPLLLVLLVQVVVVCVVDPCRHYPYEYEYLDPPSVVVNVSCVVSVPDHTYGHPVVCSVCVSQVCPDPTWMFIAANRRAQLPDHHRTDPDRHNVSVCVSSVVRSVVD